Protein AF-A0A9D2FFK0-F1 (afdb_monomer_lite)

Foldseek 3Di:
DDDDDPPPDPPVPCPPPPPPDDDDDDDDDDDDDDPDPPWDDKDWPQVVLVVLLCVVAPDVVQDPLEAGDADPQLSVQLVVLVVLCQPQPQCPVPVVPDQQAKDWDDVVSVRCVSSVVSSCVSQVADPPQALLPVQPLVNLVVQQVPDPDGDKHKHKTKIKHFPVQDPVSVSNNSSVVSSVSVNSVGDQFHDDPPDPDTGQKGKGKYKIKIKIKDFHQPPPDDDPDDDDDPHTTIMIMMMIMIIIDIDGD

pLDDT: mean 72.55, std 22.55, range [26.33, 98.44]

Secondary structure (DSSP, 8-state):
-----------------------------S------S-PPPPEE-HHHHHHHHHHH-S-SSPPTTEEE---HHHHHHHHHHHHGGGSTTTTTTTTTS-TTS-EE--TTSTTTHHHHHHHHHHTTPPTT--TTTTTSHHHHHHHHTT-SS---EEEEEEEEEETTS-HHHHHHHHHHHHHHTTGGG--SSPBPSSS--B-SEEEEEEEEEEEEEEE----SS--SSSS-PPSS-EEEEEEEEEEEEEEE-

Radius of gyration: 21.83 Å; chains: 1; bounding box: 60×56×70 Å

Sequence (249 aa):
MKLKKIASLMLAGVMAVSMLAGCSNTSGNGGQLPPDDDDGEVTGISADVGALVKEKSDKDPFPSYITFEDSAELDADLAYAAGFADVWDSLLGYVNAEPNKLVVVDGNNIVAADIREELMDAVGAEDGVWIDNIGSDEVLKQAENTSNTMDDAVAVRLYMASSVIGEANLKELIARDLDSEGIDEYLYSTQDGSTQNGSNYNHEYTVSVSTYTKTVNSVGGGIIGTGAVAEDPSVVFVAVQVVRTSTHQ

Organism: NCBI:txid2838579

Structure (mmCIF, N/CA/C/O backbone):
data_AF-A0A9D2FFK0-F1
#
_entry.id   AF-A0A9D2FFK0-F1
#
loop_
_atom_site.group_PDB
_atom_site.id
_atom_site.type_symbol
_atom_site.label_atom_id
_atom_site.label_alt_id
_atom_site.label_comp_id
_atom_site.label_asym_id
_atom_site.label_entity_id
_atom_site.label_seq_id
_atom_site.pdbx_PDB_ins_code
_atom_site.Cartn_x
_atom_site.Cartn_y
_atom_site.Cartn_z
_atom_site.occupancy
_atom_site.B_iso_or_equiv
_atom_site.auth_seq_id
_atom_site.auth_comp_id
_atom_site.auth_asym_id
_atom_site.auth_atom_id
_atom_site.pdbx_PDB_model_num
ATOM 1 N N . MET A 1 1 ? 29.444 23.632 34.294 1.00 46.41 1 MET A N 1
ATOM 2 C CA . MET A 1 1 ? 30.203 23.040 33.163 1.00 46.41 1 MET A CA 1
ATOM 3 C C . MET A 1 1 ? 30.575 21.606 33.494 1.00 46.41 1 MET A C 1
ATOM 5 O O . MET A 1 1 ? 30.893 21.363 34.652 1.00 46.41 1 MET A O 1
ATOM 9 N N . LYS A 1 2 ? 30.640 20.756 32.452 1.00 40.00 2 LYS A N 1
ATOM 10 C CA . LYS A 1 2 ? 30.982 19.312 32.405 1.00 40.00 2 LYS A CA 1
ATOM 11 C C . LYS A 1 2 ? 29.724 18.421 32.359 1.00 40.00 2 LYS A C 1
ATOM 13 O O . LYS A 1 2 ? 29.116 18.183 33.388 1.00 40.00 2 LYS A O 1
ATOM 18 N N . LEU A 1 3 ? 29.163 18.203 31.157 1.00 41.66 3 LEU A N 1
ATOM 19 C CA . LEU A 1 3 ? 29.432 17.076 30.225 1.00 41.66 3 LEU A CA 1
ATOM 20 C C . LEU A 1 3 ? 28.919 15.752 30.830 1.00 41.66 3 LEU A C 1
ATOM 22 O O . LEU A 1 3 ? 29.354 15.380 31.911 1.00 41.66 3 LEU A O 1
ATOM 26 N N . LYS A 1 4 ? 28.039 14.994 30.167 1.00 40.34 4 LYS A N 1
ATOM 27 C CA . LYS A 1 4 ? 28.347 14.243 28.939 1.00 40.34 4 LYS A CA 1
ATOM 28 C C . LYS A 1 4 ? 27.085 13.930 28.116 1.00 40.34 4 LYS A C 1
ATOM 30 O O . LYS A 1 4 ? 26.008 13.713 28.651 1.00 40.34 4 LYS A O 1
ATOM 35 N N . LYS A 1 5 ? 27.307 13.922 26.804 1.00 37.50 5 LYS A N 1
ATOM 36 C CA . LYS A 1 5 ? 26.404 13.633 25.691 1.00 37.50 5 LYS A CA 1
ATOM 37 C C . LYS A 1 5 ? 25.845 12.208 25.796 1.00 37.50 5 LYS A C 1
ATOM 39 O O . LYS A 1 5 ? 26.637 11.282 25.952 1.00 37.50 5 LYS A O 1
ATOM 44 N N . ILE A 1 6 ? 24.534 12.037 25.642 1.00 49.59 6 ILE A N 1
ATOM 45 C CA . ILE A 1 6 ? 23.962 10.751 25.230 1.00 49.59 6 ILE A CA 1
ATOM 46 C C . ILE A 1 6 ? 24.027 10.745 23.707 1.00 49.59 6 ILE A C 1
ATOM 48 O O . ILE A 1 6 ? 23.244 11.393 23.022 1.00 49.59 6 ILE A O 1
ATOM 52 N N . ALA A 1 7 ? 25.061 10.079 23.205 1.00 44.97 7 ALA A N 1
ATOM 53 C CA . ALA A 1 7 ? 25.052 9.520 21.872 1.00 44.97 7 ALA A CA 1
ATOM 54 C C . ALA A 1 7 ? 24.130 8.300 21.926 1.00 44.97 7 ALA A C 1
ATOM 56 O O . ALA A 1 7 ? 24.476 7.297 22.541 1.00 44.97 7 ALA A O 1
ATOM 57 N N . SER A 1 8 ? 22.949 8.414 21.333 1.00 43.41 8 SER A N 1
ATOM 58 C CA . SER A 1 8 ? 22.161 7.258 20.927 1.00 43.41 8 SER A CA 1
ATOM 59 C C . SER A 1 8 ? 21.361 7.653 19.699 1.00 43.41 8 SER A C 1
ATOM 61 O O . SER A 1 8 ? 20.201 8.035 19.777 1.00 43.41 8 SER A O 1
ATOM 63 N N . LEU A 1 9 ? 22.051 7.627 18.567 1.00 39.19 9 LEU A N 1
ATOM 64 C CA . LEU A 1 9 ? 21.432 7.438 17.268 1.00 39.19 9 LEU A CA 1
ATOM 65 C C . LEU A 1 9 ? 22.370 6.511 16.495 1.00 39.19 9 LEU A C 1
ATOM 67 O O . LEU A 1 9 ? 23.105 6.924 15.604 1.00 39.19 9 LEU A O 1
ATOM 71 N N . MET A 1 10 ? 22.409 5.246 16.919 1.00 49.62 10 MET A N 1
ATOM 72 C CA . MET A 1 10 ? 22.782 4.161 16.017 1.00 49.62 10 MET A CA 1
ATOM 73 C C . MET A 1 10 ? 21.586 3.929 15.094 1.00 49.62 10 MET A C 1
ATOM 75 O O . MET A 1 10 ? 20.855 2.958 15.229 1.00 49.62 10 MET A O 1
ATOM 79 N N . LEU A 1 11 ? 21.399 4.867 14.165 1.00 42.47 11 LEU A N 1
ATOM 80 C CA . LEU A 1 11 ? 20.781 4.609 12.874 1.00 42.47 11 LEU A CA 1
ATOM 81 C C . LEU A 1 11 ? 21.834 3.861 12.043 1.00 42.47 11 LEU A C 1
ATOM 83 O O . LEU A 1 11 ? 22.463 4.413 11.144 1.00 42.47 11 LEU A O 1
ATOM 87 N N . ALA A 1 12 ? 22.132 2.630 12.459 1.00 39.69 12 ALA A N 1
ATOM 88 C CA . ALA A 1 12 ? 22.861 1.688 11.636 1.00 39.69 12 ALA A CA 1
ATOM 89 C C . ALA A 1 12 ? 21.807 1.051 10.740 1.00 39.69 12 ALA A C 1
ATOM 91 O O . ALA A 1 12 ? 21.097 0.145 11.167 1.00 39.69 12 ALA A O 1
ATOM 92 N N . GLY A 1 13 ? 21.675 1.608 9.535 1.00 40.84 13 GLY A N 1
ATOM 93 C CA . GLY A 1 13 ? 20.952 0.975 8.450 1.00 40.84 13 GLY A CA 1
ATOM 94 C C . GLY A 1 13 ? 21.444 -0.457 8.320 1.00 40.84 13 GLY A C 1
ATOM 95 O O . GLY A 1 13 ? 22.608 -0.708 7.997 1.00 40.84 13 GLY A O 1
ATOM 96 N N . VAL A 1 14 ? 20.552 -1.389 8.625 1.00 39.16 14 VAL A N 1
ATOM 97 C CA . VAL A 1 14 ? 20.637 -2.747 8.121 1.00 39.16 14 VAL A CA 1
ATOM 98 C C . VAL A 1 14 ? 20.334 -2.617 6.631 1.00 39.16 14 VAL A C 1
ATOM 100 O O . VAL A 1 14 ? 19.202 -2.768 6.203 1.00 39.16 14 VAL A O 1
ATOM 103 N N . MET A 1 15 ? 21.349 -2.259 5.843 1.00 38.53 15 MET A N 1
ATOM 104 C CA . MET A 1 15 ? 21.374 -2.625 4.430 1.00 38.53 15 MET A CA 1
ATOM 105 C C . MET A 1 15 ? 21.557 -4.140 4.445 1.00 38.53 15 MET A C 1
ATOM 107 O O . MET A 1 15 ? 22.679 -4.640 4.584 1.00 38.53 15 MET A O 1
ATOM 111 N N . ALA A 1 16 ? 20.438 -4.862 4.491 1.00 34.00 16 ALA A N 1
ATOM 112 C CA . ALA A 1 16 ? 20.431 -6.307 4.428 1.00 34.00 16 ALA A CA 1
ATOM 113 C C . ALA A 1 16 ? 21.089 -6.714 3.110 1.00 34.00 16 ALA A C 1
ATOM 115 O O . ALA A 1 16 ? 20.635 -6.396 2.018 1.00 34.00 16 ALA A O 1
ATOM 116 N N . VAL A 1 17 ? 22.224 -7.388 3.254 1.00 42.25 17 VAL A N 1
ATOM 117 C CA . VAL A 1 17 ? 22.928 -8.077 2.186 1.00 42.25 17 VAL A CA 1
ATOM 118 C C . VAL A 1 17 ? 22.023 -9.203 1.698 1.00 42.25 17 VAL A C 1
ATOM 120 O O . VAL A 1 17 ? 22.010 -10.282 2.286 1.00 42.25 17 VAL A O 1
ATOM 123 N N . SER A 1 18 ? 21.316 -8.973 0.599 1.00 38.94 18 SER A N 1
ATOM 124 C CA . SER A 1 18 ? 20.702 -10.036 -0.199 1.00 38.94 18 SER A CA 1
ATOM 125 C C . SER A 1 18 ? 21.667 -10.468 -1.302 1.00 38.94 18 SER A C 1
ATOM 127 O O . SER A 1 18 ? 21.379 -10.392 -2.486 1.00 38.94 18 SER A O 1
ATOM 129 N N . MET A 1 19 ? 22.848 -10.948 -0.903 1.00 48.12 19 MET A N 1
ATOM 130 C CA . MET A 1 19 ? 23.571 -11.944 -1.694 1.00 48.12 19 MET A CA 1
ATOM 131 C C . MET A 1 19 ? 23.262 -13.311 -1.091 1.00 48.12 19 MET A C 1
ATOM 133 O O . MET A 1 19 ? 24.075 -13.878 -0.356 1.00 48.12 19 MET A O 1
ATOM 137 N N . LEU A 1 20 ? 22.078 -13.850 -1.389 1.00 43.66 20 LEU A N 1
ATOM 138 C CA . LEU A 1 20 ? 21.828 -15.268 -1.167 1.00 43.66 20 LEU A CA 1
ATOM 139 C C . LEU A 1 20 ? 22.431 -16.055 -2.334 1.00 43.66 20 LEU A C 1
ATOM 141 O O . LEU A 1 20 ? 21.789 -16.366 -3.331 1.00 43.66 20 LEU A O 1
ATOM 145 N N . ALA A 1 21 ? 23.718 -16.357 -2.194 1.00 43.16 21 ALA A N 1
ATOM 146 C CA . ALA A 1 21 ? 24.408 -17.332 -3.015 1.00 43.16 21 ALA A CA 1
ATOM 147 C C . ALA A 1 21 ? 23.872 -18.747 -2.737 1.00 43.16 21 ALA A C 1
ATOM 149 O O . ALA A 1 21 ? 23.844 -19.179 -1.584 1.00 43.16 21 ALA A O 1
ATOM 150 N N . GLY A 1 22 ? 23.592 -19.515 -3.794 1.00 28.55 22 GLY A N 1
ATOM 151 C CA . GLY A 1 22 ? 23.768 -20.966 -3.746 1.00 28.55 22 GLY A CA 1
ATOM 152 C C . GLY A 1 22 ? 22.750 -21.816 -4.498 1.00 28.55 22 GLY A C 1
ATOM 153 O O . GLY A 1 22 ? 21.834 -22.360 -3.896 1.00 28.55 22 GLY A O 1
ATOM 154 N N . CYS A 1 23 ? 23.067 -22.152 -5.747 1.00 29.89 23 CYS A N 1
ATOM 155 C CA . CYS A 1 23 ? 23.152 -23.570 -6.097 1.00 29.89 23 CYS A CA 1
ATOM 156 C C . CYS A 1 23 ? 24.255 -23.796 -7.133 1.00 29.89 23 CYS A C 1
ATOM 158 O O . CYS A 1 23 ? 24.118 -23.485 -8.312 1.00 29.89 23 CYS A O 1
ATOM 160 N N . SER A 1 24 ? 25.380 -24.335 -6.660 1.00 32.53 24 SER A N 1
ATOM 161 C CA . SER A 1 24 ? 26.470 -24.828 -7.495 1.00 32.53 24 SER A CA 1
ATOM 162 C C . SER A 1 24 ? 26.375 -26.354 -7.610 1.00 32.53 24 SER A C 1
ATOM 164 O O . SER A 1 24 ? 26.269 -27.047 -6.600 1.00 32.53 24 SER A O 1
ATOM 166 N N . ASN A 1 25 ? 26.498 -26.827 -8.856 1.00 32.12 25 ASN A N 1
ATOM 167 C CA . ASN A 1 25 ? 26.828 -28.178 -9.335 1.00 32.12 25 ASN A CA 1
ATOM 168 C C . ASN A 1 25 ? 25.769 -29.305 -9.301 1.00 32.12 25 ASN A C 1
ATOM 170 O O . ASN A 1 25 ? 25.602 -29.993 -8.298 1.00 32.12 25 ASN A O 1
ATOM 174 N N . THR A 1 26 ? 25.294 -29.731 -10.484 1.00 27.25 26 THR A N 1
ATOM 175 C CA . THR A 1 26 ? 25.946 -30.781 -11.316 1.00 27.25 26 THR A CA 1
ATOM 176 C C . THR A 1 26 ? 25.205 -30.965 -12.657 1.00 27.25 26 THR A C 1
ATOM 178 O O . THR A 1 26 ? 23.983 -30.958 -12.709 1.00 27.25 26 THR A O 1
ATOM 181 N N . SER A 1 27 ? 25.975 -31.112 -13.742 1.00 37.62 27 SER A N 1
ATOM 182 C CA . SER A 1 27 ? 25.579 -31.192 -15.156 1.00 37.62 27 SER A CA 1
ATOM 183 C C . SER A 1 27 ? 24.473 -32.197 -15.523 1.00 37.62 27 SER A C 1
ATOM 185 O O . SER A 1 27 ? 24.512 -33.351 -15.103 1.00 37.62 27 SER A O 1
ATOM 187 N N . GLY A 1 28 ? 23.613 -31.802 -16.472 1.00 27.56 28 GLY A N 1
ATOM 188 C CA . GLY A 1 28 ? 22.775 -32.719 -17.253 1.00 27.56 28 GLY A CA 1
ATOM 189 C C . GLY A 1 28 ? 21.839 -32.013 -18.244 1.00 27.56 28 GLY A C 1
ATOM 190 O O . GLY A 1 28 ? 20.734 -31.660 -17.880 1.00 27.56 28 GLY A O 1
ATOM 191 N N . ASN A 1 29 ? 22.300 -31.836 -19.487 1.00 29.06 29 ASN A N 1
ATOM 192 C CA . ASN A 1 29 ? 21.552 -31.559 -20.726 1.00 29.06 29 ASN A CA 1
ATOM 193 C C . ASN A 1 29 ? 20.341 -30.594 -20.727 1.00 29.06 29 ASN A C 1
ATOM 195 O O . ASN A 1 29 ? 19.210 -31.007 -20.503 1.00 29.06 29 ASN A O 1
ATOM 199 N N . GLY A 1 30 ? 20.577 -29.408 -21.305 1.00 29.94 30 GLY A N 1
ATOM 200 C CA . GLY A 1 30 ? 19.749 -28.891 -22.405 1.00 29.94 30 GLY A CA 1
ATOM 201 C C . GLY A 1 30 ? 18.623 -27.926 -22.037 1.00 29.94 30 GLY A C 1
ATOM 202 O O . GLY A 1 30 ? 17.476 -28.339 -21.940 1.00 29.94 30 GLY A O 1
ATOM 203 N N . GLY A 1 31 ? 18.957 -26.634 -21.962 1.00 26.33 31 GLY A N 1
ATOM 204 C CA . GLY A 1 31 ? 17.992 -25.531 -21.886 1.00 26.33 31 GLY A CA 1
ATOM 205 C C . GLY A 1 31 ? 18.387 -24.476 -20.858 1.00 26.33 31 GLY A C 1
ATOM 206 O O . GLY A 1 31 ? 17.637 -24.220 -19.929 1.00 26.33 31 GLY A O 1
ATOM 207 N N . GLN A 1 32 ? 19.592 -23.918 -20.978 1.00 29.80 32 GLN A N 1
ATOM 208 C CA . GLN A 1 32 ? 20.029 -22.823 -20.119 1.00 29.80 32 GLN A CA 1
ATOM 209 C C . GLN A 1 32 ? 19.396 -21.526 -20.630 1.00 29.80 32 GLN A C 1
ATOM 211 O O . GLN A 1 32 ? 19.751 -21.062 -21.713 1.00 29.80 32 GLN A O 1
ATOM 216 N N . LEU A 1 33 ? 18.443 -20.980 -19.870 1.00 36.28 33 LEU A N 1
ATOM 217 C CA . LEU A 1 33 ? 18.121 -19.556 -19.941 1.00 36.28 33 LEU A CA 1
ATOM 218 C C . LEU A 1 33 ? 19.415 -18.778 -19.626 1.00 36.28 33 LEU A C 1
ATOM 220 O O . LEU A 1 33 ? 20.151 -19.201 -18.722 1.00 36.28 33 LEU A O 1
ATOM 224 N N . PRO A 1 34 ? 19.756 -17.715 -20.374 1.00 35.28 34 PRO A N 1
ATOM 225 C CA . PRO A 1 34 ? 20.846 -16.838 -19.969 1.00 35.28 34 PRO A CA 1
ATOM 226 C C . PRO A 1 34 ? 20.503 -16.239 -18.595 1.00 35.28 34 PRO A C 1
ATOM 228 O O . PRO A 1 34 ? 19.342 -15.903 -18.370 1.00 35.28 34 PRO A O 1
ATOM 231 N N . PRO A 1 35 ? 21.464 -16.121 -17.668 1.00 40.66 35 PRO A N 1
ATOM 232 C CA . PRO A 1 35 ? 21.325 -15.183 -16.568 1.00 40.66 35 PRO A CA 1
ATOM 233 C C . PRO A 1 35 ? 21.565 -13.783 -17.144 1.00 40.66 35 PRO A C 1
ATOM 235 O O . PRO A 1 35 ? 22.676 -13.514 -17.600 1.00 40.66 35 PRO A O 1
ATOM 238 N N . ASP A 1 36 ? 20.547 -12.925 -17.172 1.00 38.47 36 ASP A N 1
ATOM 239 C CA . ASP A 1 36 ? 20.754 -11.496 -17.416 1.00 38.47 36 ASP A CA 1
ATOM 240 C C . ASP A 1 36 ? 20.823 -10.780 -16.060 1.00 38.47 36 ASP A C 1
ATOM 242 O O . ASP A 1 36 ? 19.857 -10.705 -15.307 1.00 38.47 36 ASP A O 1
ATOM 246 N N . ASP A 1 37 ? 22.036 -10.334 -15.729 1.00 41.97 37 ASP A N 1
ATOM 247 C CA . ASP A 1 37 ? 22.455 -9.715 -14.465 1.00 41.97 37 ASP A CA 1
ATOM 248 C C . ASP A 1 37 ? 22.117 -8.199 -14.400 1.00 41.97 37 ASP A C 1
ATOM 250 O O . ASP A 1 37 ? 22.978 -7.397 -14.042 1.00 41.97 37 ASP A O 1
ATOM 254 N N . ASP A 1 38 ? 20.894 -7.774 -14.747 1.00 45.69 38 ASP A N 1
ATOM 255 C CA . ASP A 1 38 ? 20.480 -6.352 -14.627 1.00 45.69 38 ASP A CA 1
ATOM 256 C C . ASP A 1 38 ? 19.026 -6.167 -14.132 1.00 45.69 38 ASP A C 1
ATOM 258 O O . ASP A 1 38 ? 18.372 -5.155 -14.400 1.00 45.69 38 ASP A O 1
ATOM 262 N N . ASP A 1 39 ? 18.508 -7.160 -13.400 1.00 53.56 39 ASP A N 1
ATOM 263 C CA . ASP A 1 39 ? 17.233 -7.057 -12.683 1.00 53.56 39 ASP A CA 1
ATOM 264 C C . ASP A 1 39 ? 17.424 -6.389 -11.311 1.00 53.56 39 ASP A C 1
ATOM 266 O O . ASP A 1 39 ? 18.398 -6.625 -10.591 1.00 53.56 39 ASP A O 1
ATOM 270 N N . GLY A 1 40 ? 16.499 -5.486 -10.989 1.00 60.59 40 GLY A N 1
ATOM 271 C CA . GLY A 1 40 ? 16.672 -4.421 -10.011 1.00 60.59 40 GLY A CA 1
ATOM 272 C C . GLY A 1 40 ? 16.619 -4.833 -8.540 1.00 60.59 40 GLY A C 1
ATOM 273 O O . GLY A 1 40 ? 16.125 -5.889 -8.149 1.00 60.59 40 GLY A O 1
ATOM 274 N N . GLU A 1 41 ? 17.115 -3.914 -7.713 1.00 64.56 41 GLU A N 1
ATOM 275 C CA . GLU A 1 41 ? 17.009 -3.932 -6.256 1.00 64.56 41 GLU A CA 1
ATOM 276 C C . GLU A 1 41 ? 15.558 -3.661 -5.835 1.00 64.56 41 GLU A C 1
ATOM 278 O O . GLU A 1 41 ? 14.951 -2.678 -6.272 1.00 64.56 41 GLU A O 1
ATOM 283 N N . VAL A 1 42 ? 14.997 -4.524 -4.984 1.00 63.03 42 VAL A N 1
ATOM 284 C CA . VAL A 1 42 ? 13.707 -4.239 -4.350 1.00 63.03 42 VAL A CA 1
ATOM 285 C C . VAL A 1 42 ? 13.910 -3.117 -3.338 1.00 63.03 42 VAL A C 1
ATOM 287 O O . VAL A 1 42 ? 14.762 -3.228 -2.457 1.00 63.03 42 VAL A O 1
ATOM 290 N N . THR A 1 43 ? 13.144 -2.034 -3.470 1.00 76.31 43 THR A N 1
ATOM 291 C CA . THR A 1 43 ? 13.221 -0.893 -2.548 1.00 76.31 43 THR A CA 1
ATOM 292 C C . THR A 1 43 ? 11.855 -0.613 -1.938 1.00 76.31 43 THR A C 1
ATOM 294 O O . THR A 1 43 ? 10.922 -0.222 -2.649 1.00 76.31 43 THR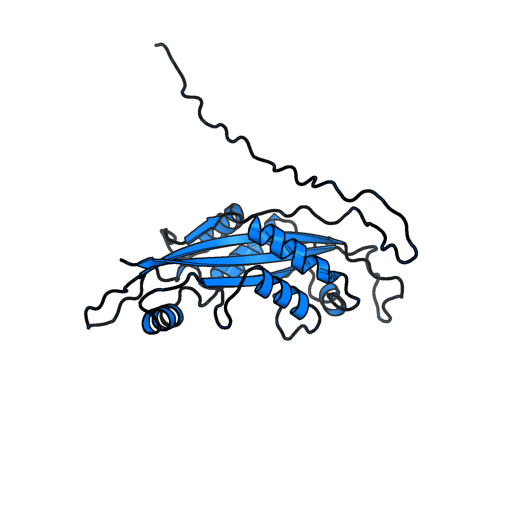 A O 1
ATOM 297 N N . GLY A 1 44 ? 11.765 -0.764 -0.616 1.00 77.69 44 GLY A N 1
ATOM 298 C CA . GLY A 1 44 ? 10.665 -0.239 0.184 1.00 77.69 44 GLY A CA 1
ATOM 299 C C . GLY A 1 44 ? 10.712 1.290 0.214 1.00 77.69 44 GLY A C 1
ATOM 300 O O . GLY A 1 44 ? 11.744 1.891 0.520 1.00 77.69 44 GLY A O 1
ATOM 301 N N . ILE A 1 45 ? 9.609 1.931 -0.173 1.00 92.00 45 ILE A N 1
ATOM 302 C CA . ILE A 1 45 ? 9.485 3.400 -0.252 1.00 92.00 45 ILE A CA 1
ATOM 303 C C . ILE A 1 45 ? 8.321 3.933 0.593 1.00 92.00 45 ILE A C 1
ATOM 305 O O . ILE A 1 45 ? 7.864 5.065 0.402 1.00 92.00 45 ILE A O 1
ATOM 309 N N . SER A 1 46 ? 7.828 3.125 1.531 1.00 96.44 46 SER A N 1
ATOM 310 C CA . SER A 1 46 ? 6.554 3.336 2.225 1.00 96.44 46 SER A CA 1
ATOM 311 C C . SER A 1 46 ? 6.565 4.619 3.048 1.00 96.44 46 SER A C 1
ATOM 313 O O . SER A 1 46 ? 5.614 5.395 2.993 1.00 96.44 46 SER A O 1
ATOM 315 N N . ALA A 1 47 ? 7.660 4.895 3.763 1.00 96.06 47 ALA A N 1
ATOM 316 C CA . ALA A 1 47 ? 7.779 6.088 4.601 1.00 96.06 47 ALA A CA 1
ATOM 317 C C . ALA A 1 47 ? 7.728 7.396 3.788 1.00 96.06 47 ALA A C 1
ATOM 319 O O . ALA A 1 47 ? 7.056 8.348 4.193 1.00 96.06 47 ALA A O 1
ATOM 320 N N . ASP A 1 48 ? 8.398 7.434 2.632 1.00 96.06 48 ASP A N 1
ATOM 321 C CA . ASP A 1 48 ? 8.421 8.611 1.759 1.00 96.06 48 ASP A CA 1
ATOM 322 C C . ASP A 1 48 ? 7.062 8.832 1.086 1.00 96.06 48 ASP A C 1
ATOM 324 O O . ASP A 1 48 ? 6.564 9.959 1.044 1.00 96.06 48 ASP A O 1
ATOM 328 N N . VAL A 1 49 ? 6.429 7.756 0.604 1.00 96.94 49 VAL A N 1
ATOM 329 C CA . VAL A 1 49 ? 5.061 7.811 0.071 1.00 96.94 49 VAL A CA 1
ATOM 330 C C . VAL A 1 49 ? 4.089 8.271 1.157 1.00 96.94 49 VAL A C 1
ATOM 332 O O . VAL A 1 49 ? 3.285 9.167 0.918 1.00 96.94 49 VAL A O 1
ATOM 335 N N . GLY A 1 50 ? 4.203 7.738 2.373 1.00 96.94 50 GLY A N 1
ATOM 336 C CA . GLY A 1 50 ? 3.359 8.114 3.503 1.00 96.94 50 GLY A CA 1
ATOM 337 C C . GLY A 1 50 ? 3.492 9.577 3.910 1.00 96.94 50 GLY A C 1
ATOM 338 O O . GLY A 1 50 ? 2.504 10.200 4.295 1.00 96.94 50 GLY A O 1
ATOM 339 N N . ALA A 1 51 ? 4.688 10.160 3.803 1.00 97.31 51 ALA A N 1
ATOM 340 C CA . ALA A 1 51 ? 4.878 11.593 4.011 1.00 97.31 51 ALA A CA 1
ATOM 341 C C . ALA A 1 51 ? 4.128 12.424 2.955 1.00 97.31 51 ALA A C 1
ATOM 343 O O . ALA A 1 51 ? 3.468 13.399 3.310 1.00 97.31 51 ALA A O 1
ATOM 344 N N . LEU A 1 52 ? 4.177 12.007 1.685 1.00 97.50 52 LEU A N 1
ATOM 345 C CA . LEU A 1 52 ? 3.467 12.670 0.588 1.00 97.50 52 LEU A CA 1
ATOM 346 C C . LEU A 1 52 ? 1.946 12.512 0.692 1.00 97.50 52 LEU A C 1
ATOM 348 O O . LEU A 1 52 ? 1.231 13.469 0.417 1.00 97.50 52 LEU A O 1
ATOM 352 N N . VAL A 1 53 ? 1.440 11.346 1.106 1.00 97.19 53 VAL A N 1
ATOM 353 C CA . VAL A 1 53 ? -0.001 11.146 1.348 1.00 97.19 53 VAL A CA 1
ATOM 354 C C . VAL A 1 53 ? -0.488 12.100 2.437 1.00 97.19 53 VAL A C 1
ATOM 356 O O . VAL A 1 53 ? -1.478 12.797 2.250 1.00 97.19 53 VAL A O 1
ATOM 359 N N . LYS A 1 54 ? 0.238 12.194 3.556 1.00 96.38 54 LYS A N 1
ATOM 360 C CA . LYS A 1 54 ? -0.110 13.096 4.667 1.00 96.38 54 LYS A CA 1
ATOM 361 C C . LYS A 1 54 ? -0.106 14.573 4.269 1.00 96.38 54 LYS A C 1
ATOM 363 O O . LYS A 1 54 ? -0.820 15.355 4.879 1.00 96.38 54 LYS A O 1
ATOM 368 N N . GLU A 1 55 ? 0.709 14.961 3.289 1.00 95.75 55 GLU A N 1
ATOM 369 C CA . GLU A 1 55 ? 0.707 16.320 2.733 1.00 95.75 55 GLU A CA 1
ATOM 370 C C . GLU A 1 55 ? -0.528 16.594 1.858 1.00 95.75 55 GLU A C 1
ATOM 372 O O . GLU A 1 55 ? -0.961 17.742 1.767 1.00 95.75 55 GLU A O 1
ATOM 377 N N . LYS A 1 56 ? -1.075 15.561 1.204 1.00 94.06 56 LYS A N 1
ATOM 378 C CA . LYS A 1 56 ? -2.216 15.673 0.280 1.00 94.06 56 LYS A CA 1
ATOM 379 C C . LYS A 1 56 ? -3.571 15.542 0.969 1.00 94.06 56 LYS A C 1
ATOM 381 O O . LYS A 1 56 ? -4.497 16.229 0.552 1.00 94.06 56 LYS A O 1
ATOM 386 N N . SER A 1 57 ? -3.648 14.724 2.016 1.00 93.50 57 SER A N 1
ATOM 387 C CA . SER A 1 57 ? -4.880 14.478 2.760 1.00 93.50 57 SER A CA 1
ATOM 388 C C . SER A 1 57 ? -5.431 15.759 3.387 1.00 93.50 57 SER A C 1
ATOM 390 O O . SER A 1 57 ? -4.709 16.552 3.997 1.00 93.50 57 SER A O 1
ATOM 392 N N . ASP A 1 58 ? -6.751 15.919 3.306 1.00 91.56 58 ASP A N 1
ATOM 393 C CA . ASP A 1 58 ? -7.479 17.011 3.955 1.00 91.56 58 ASP A CA 1
ATOM 394 C C . ASP A 1 58 ? -7.653 16.789 5.481 1.00 91.56 58 ASP A C 1
ATOM 396 O O . ASP A 1 58 ? -8.212 17.643 6.183 1.00 91.56 58 ASP A O 1
ATOM 400 N N . LYS A 1 59 ? -7.196 15.651 6.033 1.00 88.94 59 LYS A N 1
ATOM 401 C CA . LYS A 1 59 ? -7.307 15.304 7.462 1.00 88.94 59 LYS A CA 1
ATOM 402 C C . LYS A 1 59 ? -6.121 15.838 8.262 1.00 88.94 59 LYS A C 1
ATOM 404 O O . LYS A 1 59 ? -4.989 15.385 8.116 1.00 88.94 59 LYS A O 1
ATOM 409 N N . ASP A 1 60 ? -6.410 16.720 9.218 1.00 88.19 60 ASP A N 1
ATOM 410 C CA . ASP A 1 60 ? -5.432 17.223 10.188 1.00 88.19 60 ASP A CA 1
ATOM 411 C C . ASP A 1 60 ? -5.952 17.069 11.639 1.00 88.19 60 ASP A C 1
ATOM 413 O O . ASP A 1 60 ? -6.918 17.744 12.017 1.00 88.19 60 ASP A O 1
ATOM 417 N N . PRO A 1 61 ? -5.355 16.188 12.473 1.00 89.31 61 PRO A N 1
ATOM 418 C CA . PRO A 1 61 ? -4.218 15.318 12.162 1.00 89.31 61 PRO A CA 1
ATOM 419 C C . PRO A 1 61 ? -4.613 14.114 11.293 1.00 89.31 61 PRO A C 1
ATOM 421 O O . PRO A 1 61 ? -5.728 13.599 11.406 1.00 89.31 61 PRO A O 1
ATOM 424 N N . PHE A 1 62 ? -3.661 13.619 10.496 1.00 95.00 62 PHE A N 1
ATOM 425 C CA . PHE A 1 62 ? -3.806 12.352 9.776 1.00 95.00 62 PHE A CA 1
ATOM 426 C C . PHE A 1 62 ? -4.089 11.197 10.761 1.00 95.00 62 PHE A C 1
ATOM 428 O O . PHE A 1 62 ? -3.513 11.194 11.860 1.00 95.00 62 PHE A O 1
ATOM 435 N N . PRO A 1 63 ? -4.940 10.215 10.404 1.00 95.19 63 PRO A N 1
ATOM 436 C CA . PRO A 1 63 ? -5.287 9.104 11.285 1.00 95.19 63 PRO A CA 1
ATOM 437 C C . PRO A 1 63 ? -4.080 8.376 11.891 1.00 95.19 63 PRO A C 1
ATOM 439 O O . PRO A 1 63 ? -3.201 7.890 11.184 1.00 95.19 63 PRO A O 1
ATOM 442 N N . SER A 1 64 ? -4.044 8.261 13.223 1.00 95.94 64 SER A N 1
ATOM 443 C CA . SER A 1 64 ? -2.925 7.624 13.937 1.00 95.94 64 SER A CA 1
ATOM 444 C C . SER A 1 64 ? -2.913 6.099 13.844 1.00 95.94 64 SER A C 1
ATOM 446 O O . SER A 1 64 ? -1.901 5.489 14.160 1.00 95.94 64 SER A O 1
ATOM 448 N N . TYR A 1 65 ? -4.038 5.498 13.458 1.00 95.12 65 TYR A N 1
ATOM 449 C CA . TYR A 1 65 ? -4.200 4.059 13.246 1.00 95.12 65 TYR A CA 1
ATOM 450 C C . TYR A 1 65 ? -3.818 3.630 11.820 1.00 95.12 65 TYR A C 1
ATOM 452 O O . TYR A 1 65 ? -4.064 2.490 11.445 1.00 95.12 65 TYR A O 1
ATOM 460 N N . ILE A 1 66 ? -3.230 4.529 11.022 1.00 97.75 66 ILE A N 1
ATOM 461 C CA . ILE A 1 66 ? -2.679 4.231 9.699 1.00 97.75 66 ILE A CA 1
ATOM 462 C C . ILE A 1 66 ? -1.173 4.490 9.737 1.00 97.75 66 ILE A C 1
ATOM 464 O O . ILE A 1 66 ? -0.716 5.622 9.934 1.00 97.75 66 ILE A O 1
ATOM 468 N N . THR A 1 67 ? -0.400 3.432 9.526 1.00 98.06 67 THR A N 1
ATOM 469 C CA . THR A 1 67 ? 1.063 3.447 9.549 1.00 98.06 67 THR A CA 1
ATOM 470 C C . THR A 1 67 ? 1.606 3.137 8.163 1.00 98.06 67 THR A C 1
ATOM 472 O O . THR A 1 67 ? 1.048 2.319 7.444 1.00 98.06 67 THR A O 1
ATOM 475 N N . PHE A 1 68 ? 2.702 3.796 7.790 1.00 98.06 68 PHE A N 1
ATOM 476 C CA . PHE A 1 68 ? 3.433 3.499 6.562 1.00 98.06 68 PHE A CA 1
ATOM 477 C C . PHE A 1 68 ? 4.764 2.862 6.935 1.00 98.06 68 PHE A C 1
ATOM 479 O O . PHE A 1 68 ? 5.580 3.508 7.598 1.00 98.06 68 PHE A O 1
ATOM 486 N N . GLU A 1 69 ? 4.969 1.615 6.531 1.00 97.25 69 GLU A N 1
ATOM 487 C CA . GLU A 1 69 ? 6.140 0.818 6.897 1.00 97.25 69 GLU A CA 1
ATOM 488 C C . GLU A 1 69 ? 6.497 -0.144 5.764 1.00 97.25 69 GLU A C 1
ATOM 490 O O . GLU A 1 69 ? 5.613 -0.688 5.102 1.00 97.25 69 GLU A O 1
ATOM 495 N N . ASP A 1 70 ? 7.793 -0.327 5.518 1.00 96.25 70 ASP A N 1
ATOM 496 C CA . ASP A 1 70 ? 8.271 -1.263 4.502 1.00 96.25 70 ASP A CA 1
ATOM 497 C C . ASP A 1 70 ? 8.047 -2.711 4.949 1.00 96.25 70 ASP A C 1
ATOM 499 O O . ASP A 1 70 ? 8.186 -3.040 6.127 1.00 96.25 70 ASP A O 1
ATOM 503 N N . SER A 1 71 ? 7.726 -3.586 3.996 1.00 95.19 71 SER A N 1
ATOM 504 C CA . SER A 1 71 ? 7.449 -4.999 4.251 1.00 95.19 71 SER A CA 1
ATOM 505 C C . SER A 1 71 ? 8.384 -5.873 3.425 1.00 95.19 71 SER A C 1
ATOM 507 O O . SER A 1 71 ? 8.264 -5.949 2.206 1.00 95.19 71 SER A O 1
ATOM 509 N N . ALA A 1 72 ? 9.291 -6.574 4.108 1.00 92.94 72 ALA A N 1
ATOM 510 C CA . ALA A 1 72 ? 10.200 -7.523 3.465 1.00 92.94 72 ALA A CA 1
ATOM 511 C C . ALA A 1 72 ? 9.463 -8.728 2.846 1.00 92.94 72 ALA A C 1
ATOM 513 O O . ALA A 1 72 ? 10.000 -9.387 1.958 1.00 92.94 72 ALA A O 1
ATOM 514 N N . GLU A 1 73 ? 8.252 -9.030 3.326 1.00 94.00 73 GLU A N 1
ATOM 515 C CA . GLU A 1 73 ? 7.385 -10.062 2.749 1.00 94.00 73 GLU A CA 1
ATOM 516 C C . GLU A 1 73 ? 6.804 -9.570 1.420 1.00 94.00 73 GLU A C 1
ATOM 518 O O . GLU A 1 73 ? 7.001 -10.224 0.401 1.00 94.00 73 GLU A O 1
ATOM 523 N N . LEU A 1 74 ? 6.250 -8.350 1.390 1.00 94.62 74 LEU A N 1
ATOM 524 C CA . LEU A 1 74 ? 5.765 -7.728 0.152 1.00 94.62 74 LEU A CA 1
ATOM 525 C C . LEU A 1 74 ? 6.876 -7.593 -0.899 1.00 94.62 74 LEU A C 1
ATOM 527 O O . LEU A 1 74 ? 6.638 -7.794 -2.088 1.00 94.62 74 LEU A O 1
ATOM 531 N N . ASP A 1 75 ? 8.088 -7.261 -0.457 1.00 92.69 75 ASP A N 1
ATOM 532 C CA . ASP A 1 75 ? 9.274 -7.186 -1.308 1.00 92.69 75 ASP A CA 1
ATOM 533 C C . ASP A 1 75 ? 9.578 -8.526 -1.996 1.00 92.69 75 ASP A C 1
ATOM 535 O O . ASP A 1 75 ? 9.877 -8.570 -3.194 1.00 92.69 75 ASP A O 1
ATOM 539 N N . ALA A 1 76 ? 9.481 -9.628 -1.250 1.00 90.38 76 ALA A N 1
ATOM 540 C CA . ALA A 1 76 ? 9.686 -10.971 -1.778 1.00 90.38 76 ALA A CA 1
ATOM 541 C C . ALA A 1 76 ? 8.540 -11.404 -2.708 1.00 90.38 76 ALA A C 1
ATOM 543 O O . ALA A 1 76 ? 8.806 -11.959 -3.778 1.00 90.38 76 ALA A O 1
ATOM 544 N N . ASP A 1 77 ? 7.294 -11.110 -2.336 1.00 93.06 77 ASP A N 1
ATOM 545 C CA . ASP A 1 77 ? 6.098 -11.463 -3.106 1.00 93.06 77 ASP A CA 1
ATOM 546 C C . ASP A 1 77 ? 6.050 -10.718 -4.445 1.00 93.06 77 ASP A C 1
ATOM 548 O O . ASP A 1 77 ? 5.764 -11.311 -5.489 1.00 93.06 77 ASP A O 1
ATOM 552 N N . LEU A 1 78 ? 6.420 -9.431 -4.455 1.00 91.31 78 LEU A N 1
ATOM 553 C CA . LEU A 1 78 ? 6.530 -8.642 -5.680 1.00 91.31 78 LEU A CA 1
ATOM 554 C C . LEU A 1 78 ? 7.633 -9.172 -6.598 1.00 91.31 78 LEU A C 1
ATOM 556 O O . LEU A 1 78 ? 7.407 -9.299 -7.801 1.00 91.31 78 LEU A O 1
ATOM 560 N N . ALA A 1 79 ? 8.809 -9.496 -6.055 1.00 89.12 79 ALA A N 1
ATOM 561 C CA . ALA A 1 79 ? 9.898 -10.067 -6.846 1.00 89.12 79 ALA A CA 1
ATOM 562 C C . ALA A 1 79 ? 9.507 -11.426 -7.453 1.00 89.12 79 ALA A C 1
ATOM 564 O O . ALA A 1 79 ? 9.803 -11.692 -8.620 1.00 89.12 79 ALA A O 1
ATOM 565 N N . TYR A 1 80 ? 8.800 -12.268 -6.691 1.00 87.75 80 TYR A N 1
ATOM 566 C CA . TYR A 1 80 ? 8.255 -13.535 -7.177 1.00 87.75 80 TYR A CA 1
ATOM 567 C C . TYR A 1 80 ? 7.263 -13.315 -8.328 1.00 87.75 80 TYR A C 1
ATOM 569 O O . TYR A 1 80 ? 7.459 -13.865 -9.414 1.00 87.75 80 TYR A O 1
ATOM 577 N N . ALA A 1 81 ? 6.259 -12.455 -8.134 1.00 85.69 81 ALA A N 1
ATOM 578 C CA . ALA A 1 81 ? 5.248 -12.155 -9.147 1.00 85.69 81 ALA A CA 1
ATOM 579 C C . ALA A 1 81 ? 5.865 -11.536 -10.416 1.00 85.69 81 ALA A C 1
ATOM 581 O O . ALA A 1 81 ? 5.581 -11.966 -11.535 1.00 85.69 81 ALA A O 1
ATOM 582 N N . ALA A 1 82 ? 6.779 -10.574 -10.270 1.00 81.50 82 ALA A N 1
ATOM 583 C CA . ALA A 1 82 ? 7.475 -9.953 -11.397 1.00 81.50 82 ALA A CA 1
ATOM 584 C C . ALA A 1 82 ? 8.372 -10.940 -12.174 1.00 81.50 82 ALA A C 1
ATOM 586 O O . ALA A 1 82 ? 8.662 -10.728 -13.356 1.00 81.50 82 ALA A O 1
ATOM 587 N N . GLY A 1 83 ? 8.758 -12.067 -11.566 1.00 78.38 83 GLY A N 1
ATOM 588 C CA . GLY A 1 83 ? 9.391 -13.192 -12.254 1.00 78.38 83 GLY A CA 1
ATOM 589 C C . GLY A 1 83 ? 8.576 -13.701 -13.451 1.00 78.38 83 GLY A C 1
ATOM 590 O O . GLY A 1 83 ? 9.153 -14.045 -14.483 1.00 78.38 83 GLY A O 1
ATOM 591 N N . PHE A 1 84 ? 7.243 -13.645 -13.379 1.00 75.31 84 PHE A N 1
ATOM 592 C CA . PHE A 1 84 ? 6.340 -14.085 -14.449 1.00 75.31 84 PHE A CA 1
ATOM 593 C C . PHE A 1 84 ? 6.228 -13.096 -15.617 1.00 75.31 84 PHE A C 1
ATOM 595 O O . PHE A 1 84 ? 5.688 -13.440 -16.669 1.00 75.31 84 PHE A O 1
ATOM 602 N N . ALA A 1 85 ? 6.797 -11.893 -15.495 1.00 67.44 85 ALA A N 1
ATOM 603 C CA . ALA A 1 85 ? 6.786 -10.907 -16.571 1.00 67.44 85 ALA A CA 1
ATOM 604 C C . ALA A 1 85 ? 7.533 -11.359 -17.844 1.00 67.44 85 ALA A C 1
ATOM 606 O O . ALA A 1 85 ? 7.257 -10.817 -18.909 1.00 67.44 85 ALA A O 1
ATOM 607 N N . ASP A 1 86 ? 8.404 -12.375 -17.786 1.00 56.91 86 ASP A N 1
ATOM 608 C CA . ASP A 1 86 ? 9.160 -12.871 -18.959 1.00 56.91 86 ASP A CA 1
ATOM 609 C C . ASP A 1 86 ? 8.357 -13.817 -19.868 1.00 56.91 86 ASP A C 1
ATOM 611 O O . ASP A 1 86 ? 8.857 -14.309 -20.887 1.00 56.91 86 ASP A O 1
ATOM 615 N N . VAL A 1 87 ? 7.102 -14.108 -19.525 1.00 53.34 87 VAL A N 1
ATOM 616 C CA . VAL A 1 87 ? 6.244 -14.997 -20.311 1.00 53.34 87 VAL A CA 1
ATOM 617 C C . VAL A 1 87 ? 5.686 -14.238 -21.528 1.00 53.34 87 VAL A C 1
ATOM 619 O O . VAL A 1 87 ? 4.605 -13.672 -21.451 1.00 53.34 87 VAL A O 1
ATOM 622 N N . TRP A 1 88 ? 6.470 -14.219 -22.622 1.00 43.03 88 TRP A N 1
ATOM 623 C CA . TRP A 1 88 ? 6.242 -13.933 -24.070 1.00 43.03 88 TRP A CA 1
ATOM 624 C C . TRP A 1 88 ? 5.216 -12.884 -24.576 1.00 43.03 88 TRP A C 1
ATOM 626 O O . TRP A 1 88 ? 5.308 -12.503 -25.742 1.00 43.03 88 TRP A O 1
ATOM 636 N N . ASP A 1 89 ? 4.266 -12.403 -23.783 1.00 50.66 89 ASP A N 1
ATOM 637 C CA . ASP A 1 89 ? 3.083 -11.665 -24.252 1.00 50.66 89 ASP A CA 1
ATOM 638 C C . ASP A 1 89 ? 2.644 -10.566 -23.238 1.00 50.66 89 ASP A C 1
ATOM 640 O O . ASP A 1 89 ? 1.874 -9.663 -23.571 1.00 50.66 89 ASP A O 1
ATOM 644 N N . SER A 1 90 ? 3.182 -10.583 -22.007 1.00 50.19 90 SER A N 1
ATOM 645 C CA . SER A 1 90 ? 2.756 -9.777 -20.836 1.00 50.19 90 SER A CA 1
ATOM 646 C C . SER A 1 90 ? 2.812 -8.252 -21.001 1.00 50.19 90 SER A C 1
ATOM 648 O O . SER A 1 90 ? 2.093 -7.519 -20.321 1.00 50.19 90 SER A O 1
ATOM 650 N N . LEU A 1 91 ? 3.634 -7.751 -21.930 1.00 54.56 91 LEU A N 1
ATOM 651 C CA . LEU A 1 91 ? 3.982 -6.326 -22.032 1.00 54.56 91 LEU A CA 1
ATOM 652 C C . LEU A 1 91 ? 3.639 -5.676 -23.377 1.00 54.56 91 LEU A C 1
ATOM 654 O O . LEU A 1 91 ? 3.873 -4.474 -23.547 1.00 54.56 91 LEU A O 1
ATOM 658 N N . LEU A 1 92 ? 3.043 -6.416 -24.325 1.00 50.56 92 LEU A N 1
ATOM 659 C CA . LEU A 1 92 ? 2.763 -5.920 -25.685 1.00 50.56 92 LEU A CA 1
ATOM 660 C C . LEU A 1 92 ? 1.830 -4.688 -25.717 1.00 50.56 92 LEU A C 1
ATOM 662 O O . LEU A 1 92 ? 1.854 -3.914 -26.678 1.00 50.56 92 LEU A O 1
ATOM 666 N N . GLY A 1 93 ? 1.048 -4.459 -24.657 1.00 48.25 93 GLY A N 1
ATOM 667 C CA . GLY A 1 93 ? 0.214 -3.262 -24.486 1.00 48.25 93 GLY A CA 1
ATOM 668 C C . GLY A 1 93 ? 0.871 -2.110 -23.714 1.00 48.25 93 GLY A C 1
ATOM 669 O O . GLY A 1 93 ? 0.480 -0.960 -23.903 1.00 48.25 93 GLY A O 1
ATOM 670 N N . TYR A 1 94 ? 1.874 -2.386 -22.873 1.00 51.97 94 TYR A N 1
ATOM 671 C CA . TYR A 1 94 ? 2.418 -1.409 -21.922 1.00 51.97 94 TYR A CA 1
ATOM 672 C C . TYR A 1 94 ? 3.394 -0.424 -22.577 1.00 51.97 94 TYR A C 1
ATOM 674 O O . TYR A 1 94 ? 3.312 0.778 -22.345 1.00 51.97 94 TYR A O 1
ATOM 682 N N . VAL A 1 95 ? 4.241 -0.902 -23.495 1.00 48.88 95 VAL A N 1
ATOM 683 C CA . VAL A 1 95 ? 5.191 -0.055 -24.251 1.00 48.88 95 VAL A CA 1
ATOM 684 C C . VAL A 1 95 ? 4.468 0.958 -25.165 1.00 48.88 95 VAL A C 1
ATOM 686 O O . VAL A 1 95 ? 5.055 1.951 -25.590 1.00 48.88 95 VAL A O 1
ATOM 689 N N . ASN A 1 96 ? 3.174 0.742 -25.430 1.00 44.47 96 ASN A N 1
ATOM 690 C CA . ASN A 1 96 ? 2.316 1.633 -26.216 1.00 44.47 96 ASN A CA 1
ATOM 691 C C . ASN A 1 96 ? 1.402 2.531 -25.359 1.00 44.47 96 ASN A C 1
ATOM 693 O O . ASN A 1 96 ? 0.760 3.435 -25.901 1.00 44.47 96 ASN A O 1
ATOM 697 N N . ALA A 1 97 ? 1.317 2.289 -24.047 1.00 45.72 97 ALA A N 1
ATOM 698 C CA . ALA A 1 97 ? 0.553 3.110 -23.118 1.00 45.72 97 ALA A CA 1
ATOM 699 C C . ALA A 1 97 ? 1.395 4.316 -22.672 1.00 45.72 97 ALA A C 1
ATOM 701 O O . ALA A 1 97 ? 2.619 4.262 -22.614 1.00 45.72 97 ALA A O 1
ATOM 702 N N . GLU A 1 98 ? 0.734 5.444 -22.428 1.00 49.50 98 GLU A N 1
ATOM 703 C CA . GLU A 1 98 ? 1.366 6.749 -22.229 1.00 49.50 98 GLU A CA 1
ATOM 704 C C . GLU A 1 98 ? 2.555 6.700 -21.239 1.00 49.50 98 GLU A C 1
ATOM 706 O O . GLU A 1 98 ? 2.343 6.401 -20.063 1.00 49.50 98 GLU A O 1
ATOM 711 N N . PRO A 1 99 ? 3.786 7.071 -21.649 1.00 51.56 99 PRO A N 1
ATOM 712 C CA . PRO A 1 99 ? 5.019 6.844 -20.875 1.00 51.56 99 PRO A CA 1
ATOM 713 C C . PRO A 1 99 ? 5.122 7.627 -19.548 1.00 51.56 99 PRO A C 1
ATOM 715 O O . PRO A 1 99 ? 6.147 7.569 -18.878 1.00 51.56 99 PRO A O 1
ATOM 718 N N . ASN A 1 100 ? 4.076 8.365 -19.163 1.00 52.50 100 ASN A N 1
ATOM 719 C CA . ASN A 1 100 ? 4.059 9.318 -18.052 1.00 52.50 100 ASN A CA 1
ATOM 720 C C . ASN A 1 100 ? 2.985 9.005 -16.988 1.00 52.50 100 ASN A C 1
ATOM 722 O O . ASN A 1 100 ? 2.582 9.912 -16.256 1.00 52.50 100 ASN A O 1
ATOM 726 N N . LYS A 1 101 ? 2.460 7.775 -16.924 1.00 61.41 101 LYS A N 1
ATOM 727 C CA . LYS A 1 101 ? 1.384 7.398 -15.990 1.00 61.41 101 LYS A CA 1
ATOM 728 C C . LYS A 1 101 ? 1.706 6.119 -15.216 1.00 61.41 101 LYS A C 1
ATOM 730 O O . LYS A 1 101 ? 2.367 5.227 -15.739 1.00 61.41 101 LYS A O 1
ATOM 735 N N . LEU A 1 102 ? 1.183 6.032 -13.990 1.00 60.44 102 LEU A N 1
ATOM 736 C CA . LEU A 1 102 ? 0.951 4.752 -13.319 1.00 60.44 102 LEU A CA 1
ATOM 737 C C . LEU A 1 102 ? -0.186 4.041 -14.050 1.00 60.4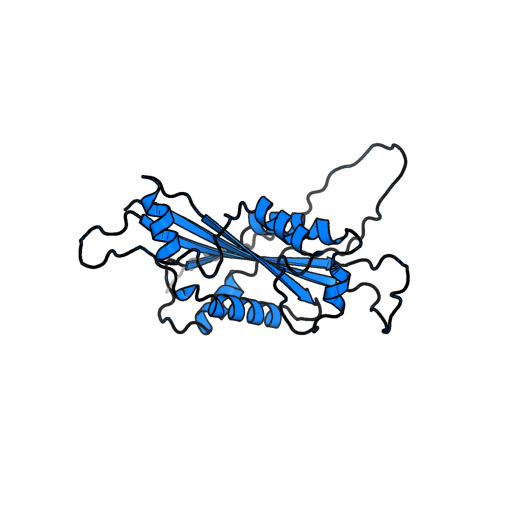4 102 LEU A C 1
ATOM 739 O O . LEU A 1 102 ? -1.233 4.644 -14.298 1.00 60.44 102 LEU A O 1
ATOM 743 N N . VAL A 1 103 ? 0.018 2.773 -14.390 1.00 73.44 103 VAL A N 1
ATOM 744 C CA . VAL A 1 103 ? -1.032 1.932 -14.963 1.00 73.44 103 VAL A CA 1
ATOM 745 C C . VAL A 1 103 ? -1.374 0.863 -13.944 1.00 73.44 103 VAL A C 1
ATOM 747 O O . VAL A 1 103 ? -0.525 0.039 -13.610 1.00 73.44 103 VAL A O 1
ATOM 750 N N . VAL A 1 104 ? -2.615 0.888 -13.462 1.00 72.56 104 VAL A N 1
ATOM 751 C CA . VAL A 1 104 ? -3.172 -0.191 -12.644 1.00 72.56 104 VAL A CA 1
ATOM 752 C C . VAL A 1 104 ? -3.240 -1.451 -13.497 1.00 72.56 104 VAL A C 1
ATOM 754 O O . VAL A 1 104 ? -3.728 -1.420 -14.629 1.00 72.56 104 VAL A O 1
ATOM 757 N N . VAL A 1 105 ? -2.754 -2.561 -12.956 1.00 70.75 105 VAL A N 1
ATOM 758 C CA . VAL A 1 105 ? -2.916 -3.869 -13.583 1.00 70.75 105 VAL A CA 1
ATOM 759 C C . VAL A 1 105 ? -4.299 -4.394 -13.213 1.00 70.75 105 VAL A C 1
ATOM 761 O O . VAL A 1 105 ? -4.549 -4.721 -12.057 1.00 70.75 105 VAL A O 1
ATOM 764 N N . ASP A 1 106 ? -5.226 -4.421 -14.171 1.00 66.88 106 ASP A N 1
ATOM 765 C CA . ASP A 1 106 ? -6.590 -4.919 -13.977 1.00 66.88 106 ASP A CA 1
ATOM 766 C C . ASP A 1 106 ? -6.878 -6.173 -14.827 1.00 66.88 106 ASP A C 1
ATOM 768 O O . ASP A 1 106 ? -6.105 -6.549 -15.708 1.00 66.88 106 ASP A O 1
ATOM 772 N N . GLY A 1 107 ? -8.014 -6.833 -14.572 1.00 54.50 107 GLY A N 1
ATOM 773 C CA . GLY A 1 107 ? -8.399 -8.072 -15.262 1.00 54.50 107 GLY A CA 1
ATOM 774 C C . GLY A 1 107 ? -8.779 -7.871 -16.732 1.00 54.50 107 GLY A C 1
ATOM 775 O O . GLY A 1 107 ? -9.072 -8.841 -17.426 1.00 54.50 107 GLY A O 1
ATOM 776 N N . ASN A 1 108 ? -8.792 -6.625 -17.216 1.00 54.56 108 ASN A N 1
ATOM 777 C CA . ASN A 1 108 ? -9.062 -6.299 -18.613 1.00 54.56 108 ASN A CA 1
ATOM 778 C C . ASN A 1 108 ? -7.769 -6.269 -19.445 1.00 54.56 108 ASN A C 1
ATOM 780 O O . ASN A 1 108 ? -7.831 -6.354 -20.674 1.00 54.56 108 ASN A O 1
ATOM 784 N N . ASN A 1 109 ? -6.601 -6.190 -18.796 1.00 58.66 109 ASN A N 1
ATOM 785 C CA . ASN A 1 109 ? -5.295 -6.347 -19.423 1.00 58.66 109 ASN A CA 1
ATOM 786 C C . ASN A 1 109 ? -4.839 -7.812 -19.317 1.00 58.66 109 ASN A C 1
ATOM 788 O O . ASN A 1 109 ? -4.111 -8.188 -18.399 1.00 58.66 109 ASN A O 1
ATOM 792 N N . ILE A 1 110 ? -5.304 -8.629 -20.272 1.00 50.84 110 ILE A N 1
ATOM 793 C CA . ILE A 1 110 ? -5.246 -10.108 -20.279 1.00 50.84 110 ILE A CA 1
ATOM 794 C C . ILE A 1 110 ? -3.849 -10.682 -19.991 1.00 50.84 110 ILE A C 1
ATOM 796 O O . ILE A 1 110 ? -3.754 -11.826 -19.572 1.00 50.84 110 ILE A O 1
ATOM 800 N N . VAL A 1 111 ? -2.779 -9.909 -20.186 1.00 55.78 111 VAL A N 1
ATOM 801 C CA . VAL A 1 111 ? -1.410 -10.428 -20.116 1.00 55.78 111 VAL A CA 1
ATOM 802 C C . VAL A 1 111 ? -0.602 -9.968 -18.898 1.00 55.78 111 VAL A C 1
ATOM 804 O O . VAL A 1 111 ? 0.432 -10.552 -18.593 1.00 55.78 111 VAL A O 1
ATOM 807 N N . ALA A 1 112 ? -1.100 -8.984 -18.146 1.00 62.00 112 ALA A N 1
ATOM 808 C CA . ALA A 1 112 ? -0.559 -8.619 -16.833 1.00 62.00 112 ALA A CA 1
ATOM 809 C C . ALA A 1 112 ? -1.464 -9.084 -15.673 1.00 62.00 112 ALA A C 1
ATOM 811 O O . ALA A 1 112 ? -1.038 -9.068 -14.518 1.00 62.00 112 ALA A O 1
ATOM 812 N N . ALA A 1 113 ? -2.687 -9.535 -15.980 1.00 65.19 113 ALA A N 1
ATOM 813 C CA . ALA A 1 113 ? -3.608 -10.127 -15.014 1.00 65.19 113 ALA A CA 1
ATOM 814 C C . ALA A 1 113 ? -2.977 -11.308 -14.255 1.00 65.19 113 ALA A C 1
ATOM 816 O O . ALA A 1 113 ? -3.119 -11.348 -13.038 1.00 65.19 113 ALA A O 1
ATOM 817 N N . ASP A 1 114 ? -2.201 -12.161 -14.935 1.00 74.38 114 ASP A N 1
ATOM 818 C CA . ASP A 1 114 ? -1.499 -13.297 -14.317 1.00 74.38 114 ASP A CA 1
ATOM 819 C C . ASP A 1 114 ? -0.484 -12.836 -13.253 1.00 74.38 114 ASP A C 1
ATOM 821 O O . ASP A 1 114 ? -0.458 -13.367 -12.152 1.00 74.38 114 ASP A O 1
ATOM 825 N N . ILE A 1 115 ? 0.301 -11.783 -13.523 1.00 81.12 115 ILE A N 1
ATOM 826 C CA . ILE A 1 115 ? 1.277 -11.234 -12.555 1.00 81.12 115 ILE A CA 1
ATOM 827 C C . ILE A 1 115 ? 0.559 -10.709 -11.310 1.00 81.12 115 ILE A C 1
ATOM 829 O O . ILE A 1 115 ? 1.010 -10.898 -10.182 1.00 81.12 115 ILE A O 1
ATOM 833 N N . ARG A 1 116 ? -0.571 -10.026 -11.509 1.00 84.75 116 ARG A N 1
ATOM 834 C CA . ARG A 1 116 ? -1.394 -9.549 -10.400 1.00 84.75 116 ARG A CA 1
ATOM 835 C C . ARG A 1 116 ? -1.988 -10.716 -9.616 1.00 84.75 116 ARG A C 1
ATOM 837 O O . ARG A 1 116 ? -2.013 -10.633 -8.398 1.00 84.75 116 ARG A O 1
ATOM 844 N N . GLU A 1 117 ? -2.486 -11.750 -10.285 1.00 85.56 117 GLU A N 1
ATOM 845 C CA . GLU A 1 117 ? -3.051 -12.933 -9.628 1.00 85.56 117 GLU A CA 1
ATOM 846 C C . GLU A 1 117 ? -1.997 -13.654 -8.781 1.00 85.56 117 GLU A C 1
ATOM 848 O O . GLU A 1 117 ? -2.268 -13.945 -7.620 1.00 85.56 117 GLU A O 1
ATOM 853 N N . GLU A 1 118 ? -0.776 -13.820 -9.297 1.00 87.88 118 GLU A N 1
ATOM 854 C CA . GLU A 1 118 ? 0.354 -14.368 -8.532 1.00 87.88 118 GLU A CA 1
ATOM 855 C C . GLU A 1 118 ? 0.711 -13.485 -7.327 1.00 87.88 118 GLU A C 1
ATOM 857 O O . GLU A 1 118 ? 0.949 -14.003 -6.240 1.00 87.88 118 GLU A O 1
ATOM 862 N N . LEU A 1 119 ? 0.701 -12.151 -7.475 1.00 90.75 119 LEU A N 1
ATOM 863 C CA . LEU A 1 119 ? 0.912 -11.248 -6.339 1.00 90.75 119 LEU A CA 1
ATOM 864 C C . LEU A 1 119 ? -0.215 -11.366 -5.304 1.00 90.75 119 LEU A C 1
ATOM 866 O O . LEU A 1 119 ? 0.062 -11.398 -4.111 1.00 90.75 119 LEU A O 1
ATOM 870 N N . MET A 1 120 ? -1.474 -11.405 -5.745 1.00 91.19 120 MET A N 1
ATOM 871 C CA . MET A 1 120 ? -2.638 -11.519 -4.862 1.00 91.19 120 MET A CA 1
ATOM 872 C C . MET A 1 120 ? -2.622 -12.832 -4.074 1.00 91.19 120 MET A C 1
ATOM 874 O O . MET A 1 120 ? -2.923 -12.809 -2.883 1.00 91.19 120 MET A O 1
ATOM 878 N N . ASP A 1 121 ? -2.238 -13.945 -4.707 1.00 91.06 121 ASP A N 1
ATOM 879 C CA . ASP A 1 121 ? -2.081 -15.241 -4.037 1.00 91.06 121 ASP A CA 1
ATOM 880 C C . ASP A 1 121 ? -0.903 -15.222 -3.051 1.00 91.06 121 ASP A C 1
ATOM 882 O O . ASP A 1 121 ? -1.058 -15.631 -1.901 1.00 91.06 121 ASP A O 1
ATOM 886 N N . ALA A 1 122 ? 0.246 -14.665 -3.458 1.00 91.25 122 ALA A N 1
ATOM 887 C CA . ALA A 1 122 ? 1.445 -14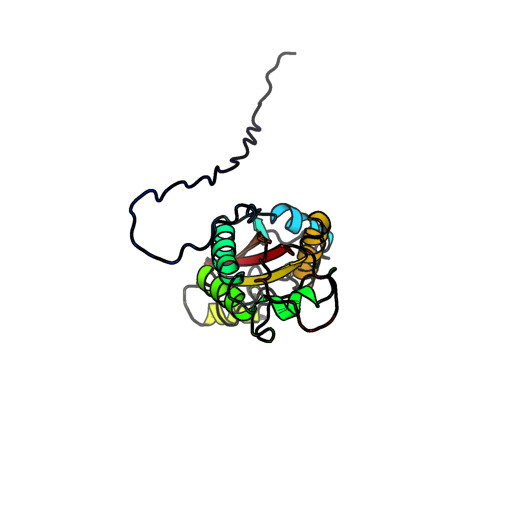.590 -2.622 1.00 91.25 122 ALA A CA 1
ATOM 888 C C . ALA A 1 122 ? 1.212 -13.793 -1.327 1.00 91.25 122 ALA A C 1
ATOM 890 O O . ALA A 1 122 ? 1.555 -14.270 -0.246 1.00 91.25 122 ALA A O 1
ATOM 891 N N . VAL A 1 123 ? 0.549 -12.635 -1.420 1.00 92.56 123 VAL A N 1
ATOM 892 C CA . VAL A 1 123 ? 0.255 -11.795 -0.245 1.00 92.56 123 VAL A CA 1
ATOM 893 C C . VAL A 1 123 ? -0.975 -12.253 0.550 1.00 92.56 123 VAL A C 1
ATOM 895 O O . VAL A 1 123 ? -1.288 -11.657 1.580 1.00 92.56 123 VAL A O 1
ATOM 898 N N . GLY A 1 124 ? -1.716 -13.255 0.062 1.00 92.50 124 GLY A N 1
ATOM 899 C CA . GLY A 1 124 ? -2.960 -13.721 0.677 1.00 92.50 124 GLY A CA 1
ATOM 900 C C . GLY A 1 124 ? -4.091 -12.688 0.651 1.00 92.50 124 GLY A C 1
ATOM 901 O O . GLY A 1 124 ? -4.817 -12.555 1.635 1.00 92.50 124 GLY A O 1
ATOM 902 N N . ALA A 1 125 ? -4.229 -11.930 -0.442 1.00 90.56 125 ALA A N 1
ATOM 903 C CA . ALA A 1 125 ? -5.277 -10.920 -0.579 1.00 90.56 125 ALA A CA 1
ATOM 904 C C . ALA A 1 125 ? -6.681 -11.549 -0.600 1.00 90.56 125 ALA A C 1
ATOM 906 O O . ALA A 1 125 ? -6.923 -12.557 -1.268 1.00 90.56 125 ALA A O 1
ATOM 907 N N . GLU A 1 126 ? -7.627 -10.928 0.105 1.00 84.75 126 GLU A N 1
ATOM 908 C CA . GLU A 1 126 ? -9.008 -11.411 0.180 1.00 84.75 126 GLU A CA 1
ATOM 909 C C . GLU A 1 126 ? -9.842 -10.961 -1.027 1.00 84.75 126 GLU A C 1
ATOM 911 O O . GLU A 1 126 ? -9.812 -9.798 -1.434 1.00 84.75 126 GLU A O 1
ATOM 916 N N . ASP A 1 127 ? -10.650 -11.870 -1.581 1.00 83.25 127 ASP A N 1
ATOM 917 C CA . ASP A 1 127 ? -11.563 -11.526 -2.674 1.00 83.25 127 ASP A CA 1
ATOM 918 C C . ASP A 1 127 ? -12.644 -10.540 -2.198 1.00 83.25 127 ASP A C 1
ATOM 920 O O . ASP A 1 127 ? -13.286 -10.734 -1.163 1.00 83.25 127 ASP A O 1
ATOM 924 N N . GLY A 1 128 ? -12.855 -9.468 -2.963 1.00 85.31 128 GLY A N 1
ATOM 925 C CA . GLY A 1 128 ? -13.785 -8.390 -2.615 1.00 85.31 128 GLY A CA 1
ATOM 926 C C . GLY A 1 128 ? -13.262 -7.370 -1.593 1.00 85.31 128 GLY A C 1
ATOM 927 O O . GLY A 1 128 ? -13.975 -6.400 -1.312 1.00 85.31 128 GLY A O 1
ATOM 928 N N . VAL A 1 129 ? -12.038 -7.540 -1.083 1.00 90.50 129 VAL A N 1
ATOM 929 C CA . VAL A 1 129 ? -11.352 -6.556 -0.237 1.00 90.50 129 VAL A CA 1
ATOM 930 C C . VAL A 1 129 ? -10.317 -5.805 -1.070 1.00 90.50 129 VAL A C 1
ATOM 932 O O . VAL A 1 129 ? -9.400 -6.373 -1.658 1.00 90.50 129 VAL A O 1
ATOM 935 N N . TRP A 1 130 ? -10.472 -4.492 -1.116 1.00 93.75 130 TRP A N 1
ATOM 936 C CA . TRP A 1 130 ? -9.706 -3.571 -1.941 1.00 93.75 130 TRP A CA 1
ATOM 937 C C . TRP A 1 130 ? -9.154 -2.441 -1.077 1.00 93.75 130 TRP A C 1
ATOM 939 O O . TRP A 1 130 ? -9.589 -2.231 0.055 1.00 93.75 130 TRP A O 1
ATOM 949 N N . ILE A 1 131 ? -8.196 -1.691 -1.621 1.00 95.62 131 ILE A N 1
ATOM 950 C CA . ILE A 1 131 ? -7.616 -0.544 -0.916 1.00 95.62 131 ILE A CA 1
ATOM 951 C C . ILE A 1 131 ? -8.719 0.479 -0.576 1.00 95.62 131 ILE A C 1
ATOM 953 O O . ILE A 1 131 ? -8.874 0.815 0.585 1.00 95.62 131 ILE A O 1
ATOM 957 N N . ASP A 1 132 ? -9.581 0.882 -1.507 1.00 94.69 132 ASP A N 1
ATOM 958 C CA . ASP A 1 132 ? -10.675 1.835 -1.228 1.00 94.69 132 ASP A CA 1
ATOM 959 C C . ASP A 1 132 ? -11.716 1.369 -0.191 1.00 94.69 132 ASP A C 1
ATOM 961 O O . ASP A 1 132 ? -12.439 2.200 0.364 1.00 94.69 132 ASP A O 1
ATOM 965 N N . ASN A 1 133 ? -11.833 0.064 0.091 1.00 94.25 133 ASN A N 1
ATOM 966 C CA . ASN A 1 133 ? -12.926 -0.456 0.919 1.00 94.25 133 ASN A CA 1
ATOM 967 C C . ASN A 1 133 ? -12.504 -1.170 2.214 1.00 94.25 133 ASN A C 1
ATOM 969 O O . ASN A 1 133 ? -13.364 -1.356 3.079 1.00 94.25 133 ASN A O 1
ATOM 973 N N . ILE A 1 134 ? -11.229 -1.540 2.395 1.00 94.75 134 ILE A N 1
ATOM 974 C CA . ILE A 1 134 ? -10.769 -2.391 3.513 1.00 94.75 134 ILE A CA 1
ATOM 975 C C . ILE A 1 134 ? -11.094 -1.811 4.899 1.00 94.75 134 ILE A C 1
ATOM 977 O O . ILE A 1 134 ? -11.338 -2.565 5.848 1.00 94.75 134 ILE A O 1
ATOM 981 N N . GLY A 1 135 ? -11.124 -0.479 5.004 1.00 92.56 135 GLY A N 1
ATOM 982 C CA . GLY A 1 135 ? -11.496 0.260 6.211 1.00 92.56 135 GLY A CA 1
ATOM 983 C C . GLY A 1 135 ? -12.901 0.869 6.195 1.00 92.56 135 GLY A C 1
ATOM 984 O O . GLY A 1 135 ? -13.207 1.698 7.051 1.00 92.56 135 GLY A O 1
ATOM 985 N N . SER A 1 136 ? -13.751 0.507 5.232 1.00 91.62 136 SER A N 1
ATOM 986 C CA . SER A 1 136 ? -15.117 1.030 5.120 1.00 91.62 136 SER A CA 1
ATOM 987 C C . SER A 1 136 ? -16.077 0.389 6.129 1.00 91.62 136 SER A C 1
ATOM 989 O O . SER A 1 136 ? -15.938 -0.775 6.501 1.00 91.62 136 SER A O 1
ATOM 991 N N . ASP A 1 137 ? -17.112 1.131 6.533 1.00 88.44 137 ASP A N 1
ATOM 992 C CA . ASP A 1 137 ? -18.150 0.642 7.456 1.00 88.44 137 ASP A CA 1
ATOM 993 C C . ASP A 1 137 ? -18.825 -0.649 6.961 1.00 88.44 137 ASP A C 1
ATOM 995 O O . ASP A 1 137 ? -19.111 -1.540 7.757 1.00 88.44 137 ASP A O 1
ATOM 999 N N . GLU A 1 138 ? -19.051 -0.769 5.649 1.00 87.19 138 GLU A N 1
ATOM 1000 C CA . GLU A 1 138 ? -19.694 -1.933 5.032 1.00 87.19 138 GLU A CA 1
ATOM 1001 C C . GLU A 1 138 ? -18.842 -3.201 5.177 1.00 87.19 138 GLU A C 1
ATOM 1003 O O . GLU A 1 138 ? -19.336 -4.213 5.680 1.00 87.19 138 GLU A O 1
ATOM 1008 N N . VAL A 1 139 ? -17.560 -3.130 4.802 1.00 87.56 139 VAL A N 1
ATOM 1009 C CA . VAL A 1 139 ? -16.626 -4.266 4.883 1.00 87.56 139 VAL A CA 1
ATOM 1010 C C . VAL A 1 139 ? -16.381 -4.668 6.335 1.00 87.56 139 VAL A C 1
ATOM 1012 O O . VAL A 1 139 ? -16.428 -5.854 6.668 1.00 87.56 139 VAL A O 1
ATOM 1015 N N . LEU A 1 140 ? -16.183 -3.693 7.228 1.00 87.88 140 LEU A N 1
ATOM 1016 C CA . LEU A 1 140 ? -15.947 -3.966 8.645 1.00 87.88 140 LEU A CA 1
ATOM 1017 C C . LEU A 1 140 ? -17.176 -4.597 9.311 1.00 87.88 140 LEU A C 1
ATOM 1019 O O . LEU A 1 140 ? -17.055 -5.632 9.964 1.00 87.88 140 LEU A O 1
ATOM 1023 N N . LYS A 1 141 ? -18.384 -4.063 9.080 1.00 83.38 141 LYS A N 1
ATOM 1024 C CA . LYS A 1 141 ? -19.620 -4.658 9.616 1.00 83.38 141 LYS A CA 1
ATOM 1025 C C . LYS A 1 141 ? -19.885 -6.045 9.053 1.00 83.38 141 LYS A C 1
ATOM 1027 O O . LYS A 1 141 ? -20.417 -6.894 9.770 1.00 83.38 141 LYS A O 1
ATOM 1032 N N . GLN A 1 142 ? -19.574 -6.291 7.783 1.00 80.56 142 GLN A N 1
ATOM 1033 C CA . GLN A 1 142 ? -19.721 -7.622 7.206 1.00 80.56 142 GLN A CA 1
ATOM 1034 C C . GLN A 1 142 ? -18.794 -8.624 7.902 1.00 80.56 142 GLN A C 1
ATOM 1036 O O . GLN A 1 142 ? -19.259 -9.694 8.293 1.00 80.56 142 GLN A O 1
ATOM 1041 N N . ALA A 1 143 ? -17.532 -8.255 8.125 1.00 77.31 143 ALA A N 1
ATOM 1042 C CA . ALA A 1 143 ? -16.575 -9.085 8.846 1.00 77.31 143 ALA A CA 1
ATOM 1043 C C . ALA A 1 143 ? -17.023 -9.344 10.300 1.00 77.31 143 ALA A C 1
ATOM 1045 O O . ALA A 1 143 ? -17.134 -10.501 10.707 1.00 77.31 143 ALA A O 1
ATOM 1046 N N . GLU A 1 144 ? -17.405 -8.301 11.048 1.00 78.38 144 GLU A N 1
ATOM 1047 C CA . GLU A 1 144 ? -17.845 -8.418 12.449 1.00 78.38 144 GLU A CA 1
ATOM 1048 C C . GLU A 1 144 ? -19.107 -9.283 12.632 1.00 78.38 144 GLU A C 1
ATOM 1050 O O . GLU A 1 144 ? -19.233 -10.007 13.617 1.00 78.38 144 GLU A O 1
ATOM 1055 N N . ASN A 1 145 ? -20.060 -9.245 11.695 1.00 68.94 145 ASN A N 1
ATOM 1056 C CA . ASN A 1 145 ? -21.327 -9.978 11.827 1.00 68.94 145 ASN A CA 1
ATOM 1057 C C . ASN A 1 145 ? -21.208 -11.494 11.597 1.00 68.94 145 ASN A C 1
ATOM 1059 O O . ASN A 1 145 ? -22.172 -12.229 11.837 1.00 68.94 145 ASN A O 1
ATOM 1063 N N . THR A 1 146 ? -20.068 -11.976 11.100 1.00 62.97 146 THR A N 1
ATOM 1064 C CA . THR A 1 146 ? -19.907 -13.381 10.695 1.00 62.97 146 THR A CA 1
ATOM 1065 C C . THR A 1 146 ? -19.215 -14.253 11.739 1.00 62.97 146 THR A C 1
ATOM 1067 O O . THR A 1 146 ? -19.325 -15.479 11.659 1.00 62.97 146 THR A O 1
ATOM 1070 N N . SER A 1 147 ? -18.557 -13.668 12.745 1.00 62.09 147 SER A N 1
ATOM 1071 C CA . SER A 1 147 ? -17.771 -14.424 13.723 1.00 62.09 147 SER A CA 1
ATOM 1072 C C . SER A 1 147 ? -17.566 -13.671 15.048 1.00 62.09 147 SER A C 1
ATOM 1074 O O . SER A 1 147 ? -17.677 -12.455 15.120 1.00 62.09 147 SER A O 1
ATOM 1076 N N . ASN A 1 148 ? -17.246 -14.416 16.115 1.00 68.38 148 ASN A N 1
ATOM 1077 C CA . ASN A 1 148 ? -16.784 -13.855 17.399 1.00 68.38 148 ASN A CA 1
ATOM 1078 C C . ASN A 1 148 ? -15.265 -13.564 17.399 1.00 68.38 148 ASN A C 1
ATOM 1080 O O . ASN A 1 148 ? -14.684 -13.253 18.440 1.00 68.38 148 ASN A O 1
ATOM 1084 N N . THR A 1 149 ? -14.608 -13.759 16.257 1.00 71.62 149 THR A N 1
ATOM 1085 C CA . THR A 1 149 ? -13.216 -13.412 15.960 1.00 71.62 149 THR A CA 1
ATOM 1086 C C . THR A 1 149 ? -13.199 -12.695 14.620 1.00 71.62 149 THR A C 1
ATOM 1088 O O . THR A 1 149 ? -13.953 -13.073 13.729 1.00 71.62 149 THR A O 1
ATOM 1091 N N . MET A 1 150 ? -12.347 -11.690 14.466 1.00 81.00 150 MET A N 1
ATOM 1092 C CA . MET A 1 150 ? -12.174 -10.996 13.197 1.00 81.00 150 MET A CA 1
ATOM 1093 C C . MET A 1 150 ? -10.754 -11.247 12.724 1.00 81.00 150 MET A C 1
ATOM 1095 O O . MET A 1 150 ? -9.814 -10.891 13.432 1.00 81.00 150 MET A O 1
ATOM 1099 N N . ASP A 1 151 ? -10.632 -11.911 11.579 1.00 83.50 151 ASP A N 1
ATOM 1100 C CA . ASP A 1 151 ? -9.337 -12.166 10.966 1.00 83.50 151 ASP A CA 1
ATOM 1101 C C . ASP A 1 151 ? -8.775 -10.860 10.376 1.00 83.50 151 ASP A C 1
ATOM 1103 O O . ASP A 1 151 ? -9.510 -9.914 10.039 1.00 83.50 151 ASP A O 1
ATOM 1107 N N . ASP A 1 152 ? -7.448 -10.798 10.313 1.00 90.31 152 ASP A N 1
ATOM 1108 C CA . ASP A 1 152 ? -6.746 -9.725 9.621 1.00 90.31 152 ASP A CA 1
ATOM 1109 C C . ASP A 1 152 ? -7.061 -9.812 8.128 1.00 90.31 152 ASP A C 1
ATOM 1111 O O . ASP A 1 152 ? -7.201 -10.909 7.596 1.00 90.31 152 ASP A O 1
ATOM 1115 N N . ALA A 1 153 ? -7.161 -8.660 7.465 1.00 92.88 153 ALA A N 1
ATOM 1116 C CA . ALA A 1 153 ? -7.444 -8.604 6.035 1.00 92.88 153 ALA A CA 1
ATOM 1117 C C . ALA A 1 153 ? -6.296 -7.961 5.272 1.00 92.88 153 ALA A C 1
ATOM 1119 O O . ALA A 1 153 ? -5.647 -7.033 5.764 1.00 92.88 153 ALA A O 1
ATOM 1120 N N . VAL A 1 154 ? -6.091 -8.424 4.043 1.00 96.38 154 VAL A N 1
ATOM 1121 C CA . VAL A 1 154 ? -5.049 -7.927 3.147 1.00 96.38 154 VAL A CA 1
ATOM 1122 C C . VAL A 1 154 ? -5.685 -7.459 1.845 1.00 96.38 154 VAL A C 1
ATOM 1124 O O . VAL A 1 154 ? -6.386 -8.216 1.175 1.00 96.38 154 VAL A O 1
ATOM 1127 N N . ALA A 1 155 ? -5.405 -6.211 1.475 1.00 96.25 155 ALA A N 1
ATOM 1128 C CA . ALA A 1 155 ? -5.666 -5.668 0.149 1.00 96.25 155 ALA A CA 1
ATOM 1129 C C . ALA A 1 155 ? -4.335 -5.376 -0.547 1.00 96.25 155 ALA A C 1
ATOM 1131 O O . ALA A 1 155 ? -3.411 -4.846 0.073 1.00 96.25 155 ALA A O 1
ATOM 1132 N N . VAL A 1 156 ? -4.238 -5.670 -1.843 1.00 95.44 156 VAL A N 1
ATOM 1133 C CA . VAL A 1 156 ? -3.056 -5.342 -2.647 1.00 95.44 156 VAL A CA 1
ATOM 1134 C C . VAL A 1 156 ? -3.457 -4.787 -4.004 1.00 95.44 156 VAL A C 1
ATOM 1136 O O . VAL A 1 156 ? -4.467 -5.181 -4.589 1.00 95.44 156 VAL A O 1
ATOM 1139 N N . ARG A 1 157 ? -2.642 -3.877 -4.531 1.00 92.06 157 ARG A N 1
ATOM 1140 C CA . ARG A 1 157 ? -2.759 -3.367 -5.893 1.00 92.06 157 ARG A CA 1
ATOM 1141 C C . ARG A 1 157 ? -1.393 -3.355 -6.563 1.00 92.06 157 ARG A C 1
ATOM 1143 O O . ARG A 1 157 ? -0.423 -2.843 -6.005 1.00 92.06 157 ARG A O 1
ATOM 1150 N N . LEU A 1 158 ? -1.346 -3.902 -7.775 1.00 90.69 158 LEU A N 1
ATOM 1151 C CA . LEU A 1 158 ? -0.171 -3.884 -8.637 1.00 90.69 158 LEU A CA 1
ATOM 1152 C C . LEU A 1 158 ? -0.299 -2.766 -9.672 1.00 90.69 158 LEU A C 1
ATOM 1154 O O . LEU A 1 158 ? -1.323 -2.639 -10.352 1.00 90.69 158 LEU A O 1
ATOM 1158 N N . TYR A 1 159 ? 0.780 -2.015 -9.845 1.00 86.62 159 TYR A N 1
ATOM 1159 C CA . TYR A 1 159 ? 0.941 -1.050 -10.919 1.00 86.62 159 TYR A CA 1
ATOM 1160 C C . TYR A 1 159 ? 2.196 -1.355 -11.722 1.00 86.62 159 TYR A C 1
ATOM 1162 O O . TYR A 1 159 ? 3.164 -1.931 -11.223 1.00 86.62 159 TYR A O 1
ATOM 1170 N N . MET A 1 160 ? 2.192 -0.884 -12.962 1.00 81.25 160 MET A N 1
ATOM 1171 C CA . MET A 1 160 ? 3.377 -0.817 -13.805 1.00 81.25 160 MET A CA 1
ATOM 1172 C C . MET A 1 160 ? 3.663 0.642 -14.169 1.00 81.25 160 MET A C 1
ATOM 1174 O O . MET A 1 160 ? 2.762 1.393 -14.569 1.00 81.25 160 MET A O 1
ATOM 1178 N N . ALA A 1 161 ? 4.926 1.037 -14.045 1.00 78.31 161 ALA A N 1
ATOM 1179 C CA . ALA A 1 161 ? 5.471 2.344 -14.397 1.00 78.31 161 ALA A CA 1
ATOM 1180 C C . ALA A 1 161 ? 6.660 2.180 -15.366 1.00 78.31 161 ALA A C 1
ATOM 1182 O O . ALA A 1 161 ? 7.415 1.212 -15.296 1.00 78.31 161 ALA A O 1
ATOM 1183 N N . SER A 1 162 ? 6.849 3.136 -16.277 1.00 74.69 162 SER A N 1
ATOM 1184 C CA . SER A 1 162 ? 8.061 3.184 -17.099 1.00 74.69 162 SER A CA 1
ATOM 1185 C C . SER A 1 162 ? 9.256 3.575 -16.231 1.00 74.69 162 SER A C 1
ATOM 1187 O O . SER A 1 162 ? 9.152 4.516 -15.442 1.00 74.69 162 SER A O 1
ATOM 1189 N N . SER A 1 163 ? 10.406 2.922 -16.411 1.00 73.44 163 SER A N 1
ATOM 1190 C CA . SER A 1 163 ? 11.641 3.241 -15.675 1.00 73.44 163 SER A CA 1
ATOM 1191 C C . SER A 1 163 ? 12.186 4.648 -15.941 1.00 73.44 163 SER A C 1
ATOM 1193 O O . SER A 1 163 ? 13.007 5.155 -15.179 1.00 73.44 163 SER A O 1
ATOM 1195 N N . VAL A 1 164 ? 11.701 5.328 -16.987 1.00 73.19 164 VAL A N 1
ATOM 1196 C CA . VAL A 1 164 ? 12.031 6.739 -17.251 1.00 73.19 164 VAL A CA 1
ATOM 1197 C C . VAL A 1 164 ? 11.367 7.695 -16.253 1.00 73.19 164 VAL A C 1
ATOM 1199 O O . VAL A 1 164 ? 11.782 8.852 -16.137 1.00 73.19 164 VAL A O 1
ATOM 1202 N N . ILE A 1 165 ? 10.329 7.243 -15.538 1.00 75.06 165 ILE A N 1
ATOM 1203 C CA . ILE A 1 165 ? 9.710 8.000 -14.452 1.00 75.06 165 ILE A CA 1
ATOM 1204 C C . ILE A 1 165 ? 10.672 7.957 -13.265 1.00 75.06 165 ILE A C 1
ATOM 1206 O O . ILE A 1 165 ? 10.815 6.941 -12.596 1.00 75.06 165 ILE A O 1
ATOM 1210 N N . GLY A 1 166 ? 11.326 9.086 -12.991 1.00 80.25 166 GLY A N 1
ATOM 1211 C CA . GLY A 1 166 ? 12.212 9.197 -11.834 1.00 80.25 166 GLY A CA 1
ATOM 1212 C C . GLY A 1 166 ? 11.482 8.920 -10.516 1.00 80.25 166 GLY A C 1
ATOM 1213 O O . GLY A 1 166 ? 10.324 9.303 -10.347 1.00 80.25 166 GLY A O 1
ATOM 1214 N N . GLU A 1 167 ? 12.191 8.319 -9.562 1.00 85.38 167 GLU A N 1
ATOM 1215 C CA . GLU A 1 167 ? 11.671 7.848 -8.269 1.00 85.38 167 GLU A CA 1
ATOM 1216 C C . GLU A 1 167 ? 10.806 8.882 -7.524 1.00 85.38 167 GLU A C 1
ATOM 1218 O O . GLU A 1 167 ? 9.739 8.553 -7.012 1.00 85.38 167 GLU A O 1
ATOM 1223 N N . ALA A 1 168 ? 11.208 10.158 -7.513 1.00 88.56 168 ALA A N 1
ATOM 1224 C CA . ALA A 1 168 ? 10.429 11.224 -6.877 1.00 88.56 168 ALA A CA 1
ATOM 1225 C C . ALA A 1 168 ? 9.038 11.411 -7.515 1.00 88.56 168 ALA A C 1
ATOM 1227 O O . ALA A 1 168 ? 8.047 11.591 -6.810 1.00 88.56 168 ALA A O 1
ATOM 1228 N N . ASN A 1 169 ? 8.953 11.334 -8.846 1.00 87.25 169 ASN A N 1
ATOM 1229 C CA . ASN A 1 169 ? 7.681 11.420 -9.561 1.00 87.25 169 ASN A CA 1
ATOM 1230 C C . ASN A 1 169 ? 6.858 10.142 -9.377 1.00 87.25 169 ASN A C 1
ATOM 1232 O O . ASN A 1 169 ? 5.636 10.222 -9.302 1.00 87.25 169 ASN A O 1
ATOM 1236 N N . LEU A 1 170 ? 7.513 8.980 -9.284 1.00 89.00 170 LEU A N 1
ATOM 1237 C CA . LEU A 1 170 ? 6.846 7.714 -8.996 1.00 89.00 170 LEU A CA 1
ATOM 1238 C C . LEU A 1 170 ? 6.155 7.763 -7.625 1.00 89.00 170 LEU A C 1
ATOM 1240 O O . LEU A 1 170 ? 4.955 7.519 -7.544 1.00 89.00 170 LEU A O 1
ATOM 1244 N N . LYS A 1 171 ? 6.875 8.182 -6.576 1.00 93.75 171 LYS A N 1
ATOM 1245 C CA . LYS A 1 171 ? 6.332 8.377 -5.219 1.00 93.75 171 LYS A CA 1
ATOM 1246 C C . LYS A 1 171 ? 5.141 9.338 -5.200 1.00 93.75 171 LYS A C 1
ATOM 1248 O O . LYS A 1 171 ? 4.129 9.050 -4.573 1.00 93.75 171 LYS A O 1
ATOM 1253 N N . GLU A 1 172 ? 5.237 10.451 -5.927 1.00 93.88 172 GLU A N 1
ATOM 1254 C CA . GLU A 1 172 ? 4.159 11.441 -6.057 1.00 93.88 172 GLU A CA 1
ATOM 1255 C C . GLU A 1 172 ? 2.909 10.866 -6.744 1.00 93.88 172 GLU A C 1
ATOM 1257 O O . GLU A 1 172 ? 1.786 11.189 -6.354 1.00 93.88 172 GLU A O 1
ATOM 1262 N N . LEU A 1 173 ? 3.086 10.015 -7.760 1.00 91.25 173 LEU A N 1
ATOM 1263 C CA . LEU A 1 173 ? 1.976 9.334 -8.425 1.00 91.25 173 LEU A CA 1
ATOM 1264 C C . LEU A 1 173 ? 1.306 8.311 -7.495 1.00 91.25 173 LEU A C 1
ATOM 1266 O O . LEU A 1 173 ? 0.081 8.299 -7.425 1.00 91.25 173 LEU A O 1
ATOM 1270 N N . ILE A 1 174 ? 2.089 7.514 -6.757 1.00 94.62 174 ILE A N 1
ATOM 1271 C CA . ILE A 1 174 ? 1.566 6.522 -5.799 1.00 94.62 174 ILE A CA 1
ATOM 1272 C C . ILE A 1 174 ? 0.802 7.225 -4.675 1.00 94.62 174 ILE A C 1
ATOM 1274 O O . ILE A 1 174 ? -0.318 6.845 -4.351 1.00 94.62 174 ILE A O 1
ATOM 1278 N N . ALA A 1 175 ? 1.381 8.287 -4.109 1.00 95.94 175 ALA A N 1
ATOM 1279 C CA . ALA A 1 175 ? 0.753 9.043 -3.033 1.00 95.94 175 ALA A CA 1
ATOM 1280 C C . ALA A 1 175 ? -0.570 9.687 -3.467 1.00 95.94 175 ALA A C 1
ATOM 1282 O O . ALA A 1 175 ? -1.519 9.711 -2.693 1.00 95.94 175 ALA A O 1
ATOM 1283 N N . ARG A 1 176 ? -0.648 10.198 -4.704 1.00 94.50 176 ARG A N 1
ATOM 1284 C CA . ARG A 1 176 ? -1.894 10.749 -5.256 1.00 94.50 176 ARG A CA 1
ATOM 1285 C C . ARG A 1 176 ? -2.964 9.679 -5.446 1.00 94.50 176 ARG A C 1
ATOM 1287 O O . ARG A 1 176 ? -4.132 9.974 -5.230 1.00 94.50 176 ARG A O 1
ATOM 1294 N N . ASP A 1 177 ? -2.570 8.485 -5.878 1.00 94.38 177 ASP A N 1
ATOM 1295 C CA . ASP A 1 177 ? -3.504 7.372 -6.029 1.00 94.38 177 ASP A CA 1
ATOM 1296 C C . ASP A 1 177 ? -4.064 6.965 -4.660 1.00 94.38 177 ASP A C 1
ATOM 1298 O O . ASP A 1 177 ? -5.268 7.044 -4.463 1.00 94.38 177 ASP A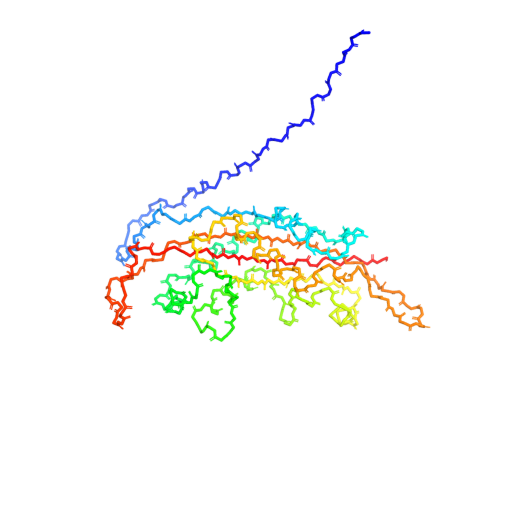 O 1
ATOM 1302 N N . LEU A 1 178 ? -3.201 6.703 -3.673 1.00 96.00 178 LEU A N 1
ATOM 1303 C CA . LEU A 1 178 ? -3.600 6.385 -2.294 1.00 96.00 178 LEU A CA 1
ATOM 1304 C C . LEU A 1 178 ? -4.510 7.443 -1.648 1.00 96.00 178 LEU A C 1
ATOM 1306 O O . LEU A 1 178 ? -5.485 7.094 -0.993 1.00 96.00 178 LEU A O 1
ATOM 1310 N N . ASP A 1 179 ? -4.207 8.728 -1.832 1.00 94.88 179 ASP A N 1
ATOM 1311 C CA . ASP A 1 179 ? -5.066 9.824 -1.369 1.00 94.88 179 ASP A CA 1
ATOM 1312 C C . ASP A 1 179 ? -6.449 9.780 -2.046 1.00 94.88 179 ASP A C 1
ATOM 1314 O O . ASP A 1 179 ? -7.476 9.902 -1.384 1.00 94.88 179 ASP A O 1
ATOM 1318 N N . SER A 1 180 ? -6.497 9.500 -3.353 1.00 93.31 180 SER A N 1
ATOM 1319 C CA . SER A 1 180 ? -7.761 9.372 -4.089 1.00 93.31 180 SER A CA 1
ATOM 1320 C C . SER A 1 180 ? -8.590 8.136 -3.723 1.00 93.31 180 SER A C 1
ATOM 1322 O O . SER A 1 180 ? -9.806 8.165 -3.897 1.00 93.31 180 SER A O 1
ATOM 1324 N N . GLU A 1 181 ? -7.958 7.087 -3.187 1.00 94.38 181 GLU A N 1
ATOM 1325 C CA . GLU A 1 181 ? -8.642 5.913 -2.625 1.00 94.38 181 GLU A CA 1
ATOM 1326 C C . GLU A 1 181 ? -9.276 6.201 -1.253 1.00 94.38 181 GLU A C 1
ATOM 1328 O O . GLU A 1 181 ? -9.983 5.351 -0.718 1.00 94.38 181 GLU A O 1
ATOM 1333 N N . GLY A 1 182 ? -9.041 7.382 -0.668 1.00 93.56 182 GLY A N 1
ATOM 1334 C CA . GLY A 1 182 ? -9.647 7.776 0.604 1.00 93.56 182 GLY A CA 1
ATOM 1335 C C . GLY A 1 182 ? -9.120 6.980 1.794 1.00 93.56 182 GLY A C 1
ATOM 1336 O O . GLY A 1 182 ? -9.862 6.712 2.740 1.00 93.56 182 GLY A O 1
ATOM 1337 N N . ILE A 1 183 ? -7.841 6.577 1.777 1.00 95.56 183 ILE A N 1
ATOM 1338 C CA . ILE A 1 183 ? -7.278 5.776 2.876 1.00 95.56 183 ILE A CA 1
ATOM 1339 C C . ILE A 1 183 ? -7.336 6.505 4.225 1.00 95.56 183 ILE A C 1
ATOM 1341 O O . ILE A 1 183 ? -7.424 5.877 5.273 1.00 95.56 183 ILE A O 1
ATOM 1345 N N . ASP A 1 184 ? -7.343 7.836 4.221 1.00 94.31 184 ASP A N 1
ATOM 1346 C CA . ASP A 1 184 ? -7.501 8.692 5.398 1.00 94.31 184 ASP A CA 1
ATOM 1347 C C . ASP A 1 184 ? -8.940 8.723 5.964 1.00 94.31 184 ASP A C 1
ATOM 1349 O O . ASP A 1 184 ? -9.195 9.320 7.020 1.00 94.31 184 ASP A O 1
ATOM 1353 N N . GLU A 1 185 ? -9.884 8.062 5.291 1.00 93.75 185 GLU A N 1
ATOM 1354 C CA . GLU A 1 185 ? -11.263 7.847 5.731 1.00 93.75 185 GLU A CA 1
ATOM 1355 C C . GLU A 1 185 ? -11.504 6.475 6.369 1.00 93.75 185 GLU A C 1
ATOM 1357 O O . GLU A 1 185 ? -12.600 6.244 6.888 1.00 93.75 185 GLU A O 1
ATOM 1362 N N . TYR A 1 186 ? -10.505 5.583 6.387 1.00 95.00 186 TYR A N 1
ATOM 1363 C CA . TYR A 1 186 ? -10.634 4.280 7.040 1.00 95.00 186 TYR A CA 1
ATOM 1364 C C . TYR A 1 186 ? -11.120 4.413 8.479 1.00 95.00 186 TYR A C 1
ATOM 1366 O O . TYR A 1 186 ? -10.713 5.301 9.226 1.00 95.00 186 TYR A O 1
ATOM 1374 N N . LEU A 1 187 ? -11.978 3.496 8.904 1.00 92.44 187 LEU A N 1
ATOM 1375 C CA . LEU A 1 187 ? -12.524 3.515 10.247 1.00 92.44 187 LEU A CA 1
ATOM 1376 C C . LEU A 1 187 ? -11.616 2.761 11.210 1.00 92.44 187 LEU A C 1
ATOM 1378 O O . LEU A 1 187 ? -11.252 1.607 10.995 1.00 92.44 187 LEU A O 1
ATOM 1382 N N . TYR A 1 188 ? -11.338 3.399 12.342 1.00 90.81 188 TYR A N 1
ATOM 1383 C CA . TYR A 1 188 ? -10.760 2.722 13.500 1.00 90.81 188 TYR A CA 1
ATOM 1384 C C . TYR A 1 188 ? -11.728 1.702 14.117 1.00 90.81 188 TYR A C 1
ATOM 1386 O O . TYR A 1 188 ? -11.297 0.760 14.766 1.00 90.81 188 TYR A O 1
ATOM 1394 N N . SER A 1 189 ? -13.040 1.918 13.989 1.00 87.44 189 SER A N 1
ATOM 1395 C CA . SER A 1 189 ? -14.074 1.171 14.710 1.00 87.44 189 SER A CA 1
ATOM 1396 C C . SER A 1 189 ? -15.455 1.479 14.115 1.00 87.44 189 SER A C 1
ATOM 1398 O O . SER A 1 189 ? -15.723 2.638 13.778 1.00 87.44 189 SER A O 1
ATOM 1400 N N . THR A 1 190 ? -16.343 0.486 13.999 1.00 77.75 190 THR A N 1
ATOM 1401 C CA . THR A 1 190 ? -17.703 0.685 13.470 1.00 77.75 190 THR A CA 1
ATOM 1402 C C . THR A 1 190 ? -18.636 1.228 14.570 1.00 77.75 190 THR A C 1
ATOM 1404 O O . THR A 1 190 ? -18.870 0.598 15.599 1.00 77.75 190 THR A O 1
ATOM 1407 N N . GLN A 1 191 ? -19.180 2.444 14.432 1.00 68.25 191 GLN A N 1
ATOM 1408 C CA . GLN A 1 191 ? -20.241 2.905 15.348 1.00 68.25 191 GLN A CA 1
ATOM 1409 C C . GLN A 1 191 ? -21.610 2.473 14.824 1.00 68.25 191 GLN A C 1
ATOM 1411 O O . GLN A 1 191 ? -21.981 2.814 13.699 1.00 68.25 191 GLN A O 1
ATOM 1416 N N . ASP A 1 192 ? -22.398 1.788 15.659 1.00 51.28 192 ASP A N 1
ATOM 1417 C CA . ASP A 1 192 ? -23.812 1.566 15.368 1.00 51.28 192 ASP A CA 1
ATOM 1418 C C . ASP A 1 192 ? -24.661 2.771 15.809 1.00 51.28 192 ASP A C 1
ATOM 1420 O O . ASP A 1 192 ? -24.568 3.290 16.928 1.00 51.28 192 ASP A O 1
ATOM 1424 N N . GLY A 1 193 ? -25.495 3.255 14.893 1.00 49.06 193 GLY A N 1
ATOM 1425 C CA . GLY A 1 193 ? -26.354 4.406 15.114 1.00 49.06 193 GLY A CA 1
ATOM 1426 C C . GLY A 1 193 ? -27.494 4.081 16.078 1.00 49.06 193 GLY A C 1
ATOM 1427 O O . GLY A 1 193 ? -28.297 3.186 15.851 1.00 49.06 193 GLY A O 1
ATOM 1428 N N . SER A 1 194 ? -27.650 4.895 17.124 1.00 45.25 194 SER A N 1
ATOM 1429 C CA . SER A 1 194 ? -28.804 4.969 18.049 1.00 45.25 194 SER A CA 1
ATOM 1430 C C . SER A 1 194 ? -29.161 3.739 18.904 1.00 45.25 194 SER A C 1
ATOM 1432 O O . SER A 1 194 ? -29.920 3.891 19.865 1.00 45.25 194 SER A O 1
ATOM 1434 N N . THR A 1 195 ? -28.566 2.570 18.673 1.00 45.00 195 THR A N 1
ATOM 1435 C CA . THR A 1 195 ? -28.603 1.421 19.589 1.00 45.00 195 THR A CA 1
ATOM 1436 C C . THR A 1 195 ? -27.181 1.062 19.994 1.00 45.00 195 THR A C 1
ATOM 1438 O O . THR A 1 195 ? -26.382 0.649 19.174 1.00 45.00 195 THR A O 1
ATOM 1441 N N . GLN A 1 196 ? -26.858 1.286 21.269 1.00 49.62 196 GLN A N 1
ATOM 1442 C CA . GLN A 1 196 ? -25.521 1.154 21.857 1.00 49.62 196 GLN A CA 1
ATOM 1443 C C . GLN A 1 196 ? -24.977 -0.290 21.863 1.00 49.62 196 GLN A C 1
ATOM 1445 O O . GLN A 1 196 ? -24.851 -0.889 22.929 1.00 49.62 196 GLN A O 1
ATOM 1450 N N . ASN A 1 197 ? -24.594 -0.820 20.707 1.00 48.53 197 ASN A N 1
ATOM 1451 C CA . ASN A 1 197 ? -23.493 -1.769 20.623 1.00 48.53 197 ASN A CA 1
ATOM 1452 C C . ASN A 1 197 ? -22.339 -1.012 19.964 1.00 48.53 197 ASN A C 1
ATOM 1454 O O . ASN A 1 197 ? -22.394 -0.698 18.779 1.00 48.53 197 ASN A O 1
ATOM 1458 N N . GLY A 1 198 ? -21.340 -0.623 20.757 1.00 57.94 198 GLY A N 1
ATOM 1459 C CA . GLY A 1 198 ? -20.069 -0.199 20.174 1.00 57.94 198 GLY A CA 1
ATOM 1460 C C . GLY A 1 198 ? -19.480 -1.355 19.362 1.00 57.94 198 GLY A C 1
ATOM 1461 O O . GLY A 1 198 ? -19.757 -2.509 19.687 1.00 57.94 198 GLY A O 1
ATOM 1462 N N . SER A 1 199 ? -18.711 -1.039 18.319 1.00 72.06 199 SER A N 1
ATOM 1463 C CA . SER A 1 199 ? -17.830 -1.985 17.619 1.00 72.06 199 SER A CA 1
ATOM 1464 C C . SER A 1 199 ? -17.199 -2.980 18.584 1.00 72.06 199 SER A C 1
ATOM 1466 O O . SER A 1 199 ? -16.711 -2.573 19.644 1.00 72.06 199 SER A O 1
ATOM 1468 N N . ASN A 1 200 ? -17.135 -4.258 18.217 1.00 79.50 200 ASN A N 1
ATOM 1469 C CA . ASN A 1 200 ? -16.412 -5.233 19.040 1.00 79.50 200 ASN A CA 1
ATOM 1470 C C . ASN A 1 200 ? -14.893 -5.137 18.833 1.00 79.50 200 ASN A C 1
ATOM 1472 O O . ASN A 1 200 ? -14.128 -5.667 19.639 1.00 79.50 200 ASN A O 1
ATOM 1476 N N . TYR A 1 201 ? -14.460 -4.450 17.772 1.00 86.75 201 TYR A N 1
ATOM 1477 C CA . TYR A 1 201 ? -13.069 -4.399 17.345 1.00 86.75 201 TYR A CA 1
ATOM 1478 C C . TYR A 1 201 ? -12.572 -2.970 17.118 1.00 86.75 201 TYR A C 1
ATOM 1480 O O . TYR A 1 201 ? -13.337 -2.047 16.814 1.00 86.75 201 TYR A O 1
ATOM 1488 N N . ASN A 1 202 ? -11.264 -2.818 17.295 1.00 89.50 202 ASN A N 1
ATOM 1489 C CA . ASN A 1 202 ? -10.468 -1.695 16.826 1.00 89.50 202 ASN A CA 1
ATOM 1490 C C . ASN A 1 202 ? -9.597 -2.156 15.658 1.00 89.50 202 ASN A C 1
ATOM 1492 O O . ASN A 1 202 ? -9.082 -3.276 15.697 1.00 89.50 202 ASN A O 1
ATOM 1496 N N . HIS A 1 203 ? -9.395 -1.284 14.677 1.00 92.38 203 HIS A N 1
ATOM 1497 C CA . HIS A 1 203 ? -8.652 -1.583 13.460 1.00 92.38 203 HIS A CA 1
ATOM 1498 C C . HIS A 1 203 ? -7.449 -0.662 13.301 1.00 92.38 203 HIS A C 1
ATOM 1500 O O . HIS A 1 203 ? -7.566 0.560 13.422 1.00 92.38 203 HIS A O 1
ATOM 1506 N N . GLU A 1 204 ? -6.308 -1.260 12.987 1.00 95.81 204 GLU A N 1
ATOM 1507 C CA . GLU A 1 204 ? -5.083 -0.561 12.608 1.00 95.81 204 GLU A CA 1
ATOM 1508 C C . GLU A 1 204 ? -4.636 -1.046 11.229 1.00 95.81 204 GLU A C 1
ATOM 1510 O O . GLU A 1 204 ? -4.818 -2.215 10.884 1.00 95.81 204 GLU A O 1
ATOM 1515 N N . TYR A 1 205 ? -4.066 -0.142 10.437 1.00 98.06 205 TYR A N 1
ATOM 1516 C CA . TYR A 1 205 ? -3.727 -0.376 9.040 1.00 98.06 205 TYR A CA 1
ATOM 1517 C C . TYR A 1 205 ? -2.243 -0.109 8.811 1.00 98.06 205 TYR A C 1
ATOM 1519 O O . TYR A 1 205 ? -1.751 0.982 9.113 1.00 98.06 205 TYR A O 1
ATOM 1527 N N . THR A 1 206 ? -1.552 -1.079 8.224 1.00 98.44 206 THR A N 1
ATOM 1528 C CA . THR A 1 206 ? -0.175 -0.922 7.751 1.00 98.44 206 THR A CA 1
ATOM 1529 C C . THR A 1 206 ? -0.184 -0.844 6.234 1.00 98.44 206 THR A C 1
ATOM 1531 O O . THR A 1 206 ? -0.631 -1.774 5.565 1.00 98.44 206 THR A O 1
ATOM 1534 N N . VAL A 1 207 ? 0.289 0.280 5.700 1.00 98.44 207 VAL A N 1
ATOM 1535 C CA . VAL A 1 207 ? 0.447 0.530 4.269 1.00 98.44 207 VAL A CA 1
ATOM 1536 C C . VAL A 1 207 ? 1.911 0.324 3.895 1.00 98.44 207 VAL A C 1
ATOM 1538 O O . VAL A 1 207 ? 2.789 1.046 4.380 1.00 98.44 207 VAL A O 1
ATOM 1541 N N . SER A 1 208 ? 2.163 -0.627 3.004 1.00 98.31 208 SER A N 1
ATOM 1542 C CA . SER A 1 208 ? 3.496 -0.964 2.506 1.00 98.31 208 SER A CA 1
ATOM 1543 C C . SER A 1 208 ? 3.563 -0.755 0.999 1.00 98.31 208 SER A C 1
ATOM 1545 O O . SER A 1 208 ? 2.638 -1.106 0.266 1.00 98.31 208 SER A O 1
ATOM 1547 N N . VAL A 1 209 ? 4.659 -0.161 0.531 1.00 97.44 209 VAL A N 1
ATOM 1548 C CA . VAL A 1 209 ? 4.906 0.108 -0.887 1.00 97.44 209 VAL A CA 1
ATOM 1549 C C . VAL A 1 209 ? 6.253 -0.477 -1.279 1.00 97.44 209 VAL A C 1
ATOM 1551 O O . VAL A 1 209 ? 7.294 -0.006 -0.816 1.00 97.44 209 VAL A O 1
ATOM 1554 N N . SER A 1 210 ? 6.211 -1.462 -2.171 1.00 95.44 210 SER A N 1
ATOM 1555 C CA . SER A 1 210 ? 7.387 -2.118 -2.732 1.00 95.44 210 SER A CA 1
ATOM 1556 C C . SER A 1 210 ? 7.538 -1.789 -4.212 1.00 95.44 210 SER A C 1
ATOM 1558 O O . SER A 1 210 ? 6.549 -1.620 -4.935 1.00 95.44 210 SER A O 1
ATOM 1560 N N . THR A 1 211 ? 8.782 -1.687 -4.671 1.00 91.88 211 THR A N 1
ATOM 1561 C CA . THR A 1 211 ? 9.114 -1.446 -6.076 1.00 91.88 211 THR A CA 1
ATOM 1562 C C . THR A 1 211 ? 10.116 -2.474 -6.572 1.00 91.88 211 THR A C 1
ATOM 1564 O O . THR A 1 211 ? 11.071 -2.798 -5.871 1.00 91.88 211 THR A O 1
ATOM 1567 N N . TYR A 1 212 ? 9.915 -2.964 -7.793 1.00 87.62 212 TYR A N 1
ATOM 1568 C CA . TYR A 1 212 ? 10.813 -3.907 -8.448 1.00 87.62 212 TYR A CA 1
ATOM 1569 C C . TYR A 1 212 ? 11.008 -3.504 -9.906 1.00 87.62 212 TYR A C 1
ATOM 1571 O O . TYR A 1 212 ? 10.048 -3.406 -10.668 1.00 87.62 212 TYR A O 1
ATOM 1579 N N . THR A 1 213 ? 12.253 -3.245 -10.299 1.00 85.19 213 THR A N 1
ATOM 1580 C CA . THR A 1 213 ? 12.579 -2.909 -11.690 1.00 85.19 213 THR A CA 1
ATOM 1581 C C . THR A 1 213 ? 13.032 -4.161 -12.409 1.00 85.19 213 THR A C 1
ATOM 1583 O O . THR A 1 213 ? 13.934 -4.842 -11.932 1.00 85.19 213 THR A O 1
ATOM 1586 N N . LYS A 1 214 ? 12.446 -4.434 -13.570 1.00 77.88 214 LYS A N 1
ATOM 1587 C CA . LYS A 1 214 ? 12.838 -5.557 -14.412 1.00 77.88 214 LYS A CA 1
ATOM 1588 C C . LYS A 1 214 ? 13.198 -5.086 -15.808 1.00 77.88 214 LYS A C 1
ATOM 1590 O O . LYS A 1 214 ? 12.469 -4.275 -16.395 1.00 77.88 214 LYS A O 1
ATOM 1595 N N . THR A 1 215 ? 14.296 -5.604 -16.343 1.00 73.69 215 THR A N 1
ATOM 1596 C CA . THR A 1 215 ? 14.632 -5.411 -17.755 1.00 73.69 215 THR A CA 1
ATOM 1597 C C . THR A 1 215 ? 13.873 -6.445 -18.569 1.00 73.69 215 THR A C 1
ATOM 1599 O O . THR A 1 215 ? 13.929 -7.637 -18.286 1.00 73.69 215 THR A O 1
ATOM 1602 N N . VAL A 1 216 ? 13.110 -6.001 -19.568 1.00 64.19 216 VAL A N 1
ATOM 1603 C CA . VAL A 1 216 ? 12.240 -6.901 -20.327 1.00 64.19 216 VAL A CA 1
ATOM 1604 C C . VAL A 1 216 ? 12.848 -7.142 -21.702 1.00 64.19 216 VAL A C 1
ATOM 1606 O O . VAL A 1 216 ? 12.802 -6.303 -22.603 1.00 64.19 216 VAL A O 1
ATOM 1609 N N . ASN A 1 217 ? 13.454 -8.317 -21.859 1.00 53.34 217 ASN A N 1
ATOM 1610 C CA . ASN A 1 217 ? 14.088 -8.725 -23.105 1.00 53.34 217 ASN A CA 1
ATOM 1611 C C . ASN A 1 217 ? 13.034 -8.854 -24.212 1.00 53.34 217 ASN A C 1
ATOM 1613 O O . ASN A 1 217 ? 12.245 -9.802 -24.237 1.00 53.34 217 ASN A O 1
ATOM 1617 N N . SER A 1 218 ? 13.028 -7.932 -25.180 1.00 48.78 218 SER A N 1
ATOM 1618 C CA . SER A 1 218 ? 12.248 -8.133 -26.402 1.00 48.78 218 SER A CA 1
ATOM 1619 C C . SER A 1 218 ? 12.875 -9.301 -27.166 1.00 48.78 218 SER A C 1
ATOM 1621 O O . SER A 1 218 ? 13.947 -9.158 -27.756 1.00 48.78 218 SER A O 1
ATOM 1623 N N . VAL A 1 219 ? 12.268 -10.490 -27.120 1.00 43.56 219 VAL A N 1
ATOM 1624 C CA . VAL A 1 219 ? 12.828 -11.645 -27.829 1.00 43.56 219 VAL A CA 1
ATOM 1625 C C . VAL A 1 219 ? 12.847 -11.321 -29.322 1.00 43.56 219 VAL A C 1
ATOM 1627 O O . VAL A 1 219 ? 11.810 -11.071 -29.935 1.00 43.56 219 VAL A O 1
ATOM 1630 N N . GLY A 1 220 ? 14.057 -11.288 -29.884 1.00 40.09 220 GLY A N 1
ATOM 1631 C CA . GLY A 1 220 ? 14.360 -10.892 -31.253 1.00 40.09 220 GLY A CA 1
ATOM 1632 C C . GLY A 1 220 ? 13.380 -11.446 -32.287 1.00 40.09 220 GLY A C 1
ATOM 1633 O O . GLY A 1 220 ? 13.424 -12.609 -32.677 1.00 40.09 220 GLY A O 1
ATOM 1634 N N . GLY A 1 221 ? 12.527 -10.557 -32.773 1.00 35.09 221 GLY A N 1
ATOM 1635 C CA . GLY A 1 221 ? 11.548 -10.801 -33.817 1.00 35.09 221 GLY A CA 1
ATOM 1636 C C . GLY A 1 221 ? 10.777 -9.512 -33.987 1.00 35.09 221 GLY A C 1
ATOM 1637 O O . GLY A 1 221 ? 9.807 -9.292 -33.277 1.00 35.09 221 GLY A O 1
ATOM 1638 N N . GLY A 1 222 ? 11.296 -8.632 -34.849 1.00 35.06 222 GLY A N 1
ATOM 1639 C CA . GLY A 1 222 ? 10.840 -7.253 -34.989 1.00 35.06 222 GLY A CA 1
ATOM 1640 C C . GLY A 1 222 ? 9.333 -7.109 -34.827 1.00 35.06 222 GLY A C 1
ATOM 1641 O O . GLY A 1 222 ? 8.565 -7.786 -35.511 1.00 35.06 222 GLY A O 1
ATOM 1642 N N . ILE A 1 223 ? 8.944 -6.204 -33.931 1.00 39.59 223 ILE A N 1
ATOM 1643 C CA . ILE A 1 223 ? 7.583 -5.696 -33.822 1.00 39.59 223 ILE A CA 1
ATOM 1644 C C . ILE A 1 223 ? 7.141 -5.327 -35.240 1.00 39.59 223 ILE A C 1
ATOM 1646 O O . ILE A 1 223 ? 7.622 -4.354 -35.832 1.00 39.59 223 ILE A O 1
ATOM 1650 N N . ILE A 1 224 ? 6.268 -6.141 -35.834 1.00 39.50 224 ILE A N 1
ATOM 1651 C CA . ILE A 1 224 ? 5.597 -5.772 -37.075 1.00 39.50 224 ILE A CA 1
ATOM 1652 C C . ILE A 1 224 ? 4.631 -4.658 -36.692 1.00 39.50 224 ILE A C 1
ATOM 1654 O O . ILE A 1 224 ? 3.500 -4.914 -36.296 1.00 39.50 224 ILE A O 1
ATOM 1658 N N . GLY A 1 225 ? 5.098 -3.417 -36.798 1.00 36.59 225 GLY A N 1
ATOM 1659 C CA . GLY A 1 225 ? 4.248 -2.245 -36.643 1.00 36.59 225 GLY A CA 1
ATOM 1660 C C . GLY A 1 225 ? 4.913 -1.093 -35.910 1.00 36.59 225 GLY A C 1
ATOM 1661 O O . GLY A 1 225 ? 4.644 -0.866 -34.744 1.00 36.59 225 GLY A O 1
ATOM 1662 N N . THR A 1 226 ? 5.704 -0.323 -36.659 1.00 37.75 226 THR A N 1
ATOM 1663 C CA . THR A 1 226 ? 5.940 1.119 -36.453 1.00 37.75 226 THR A CA 1
ATOM 1664 C C . THR A 1 226 ? 6.551 1.572 -35.123 1.00 37.75 226 THR A C 1
ATOM 1666 O O . THR A 1 226 ? 5.845 1.963 -34.204 1.00 37.75 226 THR A O 1
ATOM 1669 N N . GLY A 1 227 ? 7.877 1.713 -35.109 1.00 38.78 227 GLY A N 1
ATOM 1670 C CA . GLY A 1 227 ? 8.590 2.568 -34.156 1.00 38.78 227 GLY A CA 1
ATOM 1671 C C . GLY A 1 227 ? 9.880 1.927 -33.678 1.00 38.78 227 GLY A C 1
ATOM 1672 O O . GLY A 1 227 ? 9.917 0.727 -33.442 1.00 38.78 227 GLY A O 1
ATOM 1673 N N . ALA A 1 228 ? 10.953 2.710 -33.586 1.00 39.06 228 ALA A N 1
ATOM 1674 C CA . ALA A 1 228 ? 12.194 2.264 -32.970 1.00 39.06 228 ALA A CA 1
ATOM 1675 C C . ALA A 1 228 ? 11.909 1.885 -31.508 1.00 39.06 228 ALA A C 1
ATOM 1677 O O . ALA A 1 228 ? 11.671 2.765 -30.685 1.00 39.06 228 ALA A O 1
ATOM 1678 N N . VAL A 1 229 ? 11.882 0.588 -31.208 1.00 47.50 229 VAL A N 1
ATOM 1679 C CA . VAL A 1 229 ? 11.949 0.100 -29.831 1.00 47.50 229 VAL A CA 1
ATOM 1680 C C . VAL A 1 229 ? 13.359 0.360 -29.321 1.00 47.50 229 VAL A C 1
ATOM 1682 O O . VAL A 1 229 ? 14.327 0.117 -30.044 1.00 47.50 229 VAL A O 1
ATOM 1685 N N . ALA A 1 230 ? 13.464 0.918 -28.116 1.00 46.06 230 ALA A N 1
ATOM 1686 C CA . ALA A 1 230 ? 14.731 0.972 -27.402 1.00 46.06 230 ALA A CA 1
ATOM 1687 C C . ALA A 1 230 ? 15.293 -0.456 -27.295 1.00 46.06 230 ALA A C 1
ATOM 1689 O O . ALA A 1 230 ? 14.514 -1.389 -27.092 1.00 46.06 230 ALA A O 1
ATOM 1690 N N . GLU A 1 231 ? 16.608 -0.623 -27.471 1.00 45.50 231 GLU A N 1
ATOM 1691 C CA . GLU A 1 231 ? 17.275 -1.836 -26.985 1.00 45.50 231 GLU A CA 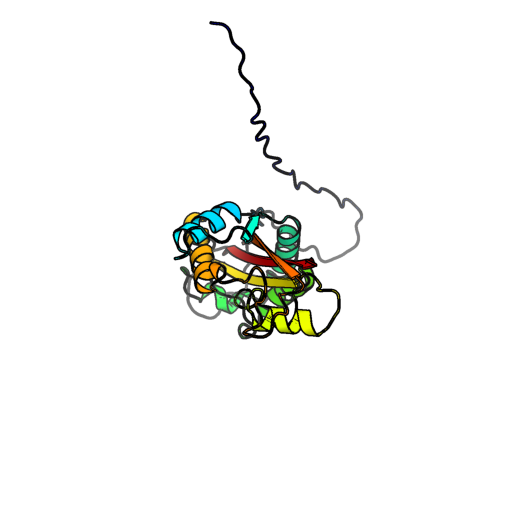1
ATOM 1692 C C . GLU A 1 231 ? 16.978 -1.895 -25.478 1.00 45.50 231 GLU A C 1
ATOM 1694 O O . GLU A 1 231 ? 17.295 -0.950 -24.758 1.00 45.50 231 GLU A O 1
ATOM 1699 N N . ASP A 1 232 ? 16.250 -2.932 -25.063 1.00 53.84 232 ASP A N 1
ATOM 1700 C CA . ASP A 1 232 ? 15.973 -3.302 -23.670 1.00 53.84 232 ASP A CA 1
ATOM 1701 C C . ASP A 1 232 ? 15.164 -2.271 -22.847 1.00 53.84 232 ASP A C 1
ATOM 1703 O O . ASP A 1 232 ? 15.702 -1.561 -21.993 1.00 53.84 232 ASP A O 1
ATOM 1707 N N . PRO A 1 233 ? 13.836 -2.155 -23.066 1.00 62.66 233 PRO A N 1
ATOM 1708 C CA . PRO A 1 233 ? 12.999 -1.365 -22.171 1.00 62.66 233 PRO A CA 1
ATOM 1709 C C . PRO A 1 233 ? 12.981 -1.989 -20.766 1.00 62.66 233 PRO A C 1
ATOM 1711 O O . PRO A 1 233 ? 12.921 -3.206 -20.617 1.00 62.66 233 PRO A O 1
ATOM 1714 N N . SER A 1 234 ? 12.991 -1.154 -19.726 1.00 73.38 234 SER A N 1
ATOM 1715 C CA . SER A 1 234 ? 12.793 -1.589 -18.340 1.00 73.38 234 SER A CA 1
ATOM 1716 C C . SER A 1 234 ? 11.471 -1.072 -17.779 1.00 73.38 234 SER A C 1
ATOM 1718 O O . SER A 1 234 ? 11.023 0.041 -18.078 1.00 73.38 234 SER A O 1
ATOM 1720 N N . VAL A 1 235 ? 10.823 -1.913 -16.978 1.00 78.25 235 VAL A N 1
ATOM 1721 C CA . VAL A 1 235 ? 9.526 -1.649 -16.350 1.00 78.25 235 VAL A CA 1
ATOM 1722 C C . VAL A 1 235 ? 9.708 -1.683 -14.841 1.00 78.25 235 VAL A C 1
ATOM 1724 O O . VAL A 1 235 ? 10.413 -2.538 -14.310 1.00 78.25 235 VAL A O 1
ATOM 1727 N N . VAL A 1 236 ? 9.067 -0.747 -14.151 1.00 84.19 236 VAL A N 1
ATOM 1728 C CA . VAL A 1 236 ? 8.993 -0.711 -12.693 1.00 84.19 236 VAL A CA 1
ATOM 1729 C C . VAL A 1 236 ? 7.636 -1.256 -12.279 1.00 84.19 236 VAL A C 1
ATOM 1731 O O . VAL A 1 236 ? 6.601 -0.648 -12.556 1.00 84.19 236 VAL A O 1
ATOM 1734 N N . PHE A 1 237 ? 7.637 -2.401 -11.614 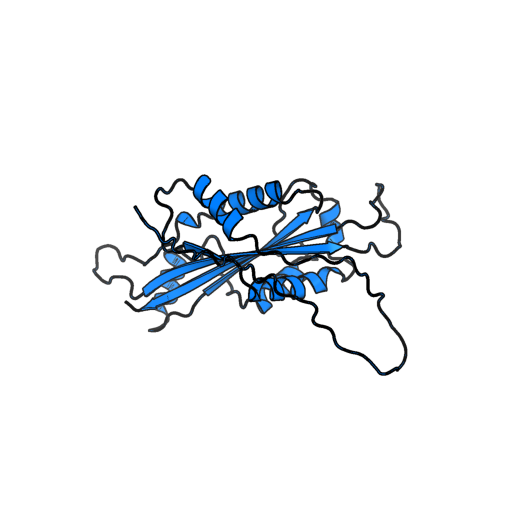1.00 87.25 237 PHE A N 1
ATOM 1735 C CA . PHE A 1 237 ? 6.480 -2.925 -10.908 1.00 87.25 237 PHE A CA 1
ATOM 1736 C C . PHE A 1 237 ? 6.384 -2.245 -9.548 1.00 87.25 237 PHE A C 1
ATOM 1738 O O . PHE A 1 237 ? 7.389 -2.071 -8.858 1.00 87.25 237 PHE A O 1
ATOM 1745 N N . VAL A 1 238 ? 5.175 -1.852 -9.168 1.00 91.56 238 VAL A N 1
ATOM 1746 C CA . VAL A 1 238 ? 4.893 -1.245 -7.868 1.00 91.56 238 VAL A CA 1
ATOM 1747 C C . VAL A 1 238 ? 3.766 -2.020 -7.215 1.00 91.56 238 VAL A C 1
ATOM 1749 O O . VAL A 1 238 ? 2.672 -2.083 -7.774 1.00 91.56 238 VAL A O 1
ATOM 1752 N N . ALA A 1 239 ? 4.014 -2.574 -6.035 1.00 94.75 239 ALA A N 1
ATOM 1753 C CA . ALA A 1 239 ? 2.977 -3.164 -5.203 1.00 94.75 239 ALA A CA 1
ATOM 1754 C C . ALA A 1 239 ? 2.644 -2.218 -4.053 1.00 94.75 239 ALA A C 1
ATOM 1756 O O . ALA A 1 239 ? 3.534 -1.751 -3.343 1.00 94.75 239 ALA A O 1
ATOM 1757 N N . VAL A 1 240 ? 1.354 -1.958 -3.868 1.00 97.44 240 VAL A N 1
ATOM 1758 C CA . VAL A 1 240 ? 0.820 -1.247 -2.708 1.00 97.44 240 VAL A CA 1
ATOM 1759 C C . VAL A 1 240 ? -0.049 -2.227 -1.938 1.00 97.44 240 VAL A C 1
ATOM 1761 O O . VAL A 1 240 ? -1.034 -2.724 -2.482 1.00 97.44 240 VAL A O 1
ATOM 1764 N N . GLN A 1 241 ? 0.321 -2.513 -0.695 1.00 97.81 241 GLN A N 1
ATOM 1765 C CA . GLN A 1 241 ? -0.393 -3.420 0.198 1.00 97.81 241 GLN A CA 1
ATOM 1766 C C . GLN A 1 241 ? -0.951 -2.643 1.387 1.00 97.81 241 GLN A C 1
ATOM 1768 O O . GLN A 1 241 ? -0.274 -1.777 1.944 1.00 97.81 241 GLN A O 1
ATOM 1773 N N . VAL A 1 242 ? -2.170 -2.981 1.795 1.00 98.19 242 VAL A N 1
ATOM 1774 C CA . VAL A 1 242 ? -2.767 -2.540 3.054 1.00 98.19 242 VAL A CA 1
ATOM 1775 C C . VAL A 1 242 ? -3.140 -3.775 3.860 1.00 98.19 242 VAL A C 1
ATOM 1777 O O . VAL A 1 242 ? -3.970 -4.573 3.425 1.00 98.19 242 VAL A O 1
ATOM 1780 N N . VAL A 1 243 ? -2.541 -3.915 5.040 1.00 97.69 243 VAL A N 1
ATOM 1781 C CA . VAL A 1 243 ? -2.887 -4.956 6.013 1.00 97.69 243 VAL A CA 1
ATOM 1782 C C . VAL A 1 243 ? -3.707 -4.319 7.124 1.00 97.69 243 VAL A C 1
ATOM 1784 O O . VAL A 1 243 ? -3.221 -3.422 7.814 1.00 97.69 243 VAL A O 1
ATOM 1787 N N . ARG A 1 244 ? -4.947 -4.776 7.303 1.00 95.62 244 ARG A N 1
ATOM 1788 C CA . ARG A 1 244 ? -5.801 -4.408 8.435 1.00 95.62 244 ARG A CA 1
ATOM 1789 C C . ARG A 1 244 ? -5.652 -5.449 9.530 1.00 95.62 244 ARG A C 1
ATOM 1791 O O . ARG A 1 244 ? -6.041 -6.597 9.334 1.00 95.62 244 ARG A O 1
ATOM 1798 N N . THR A 1 245 ? -5.226 -5.008 10.705 1.00 94.19 245 THR A N 1
ATOM 1799 C CA . THR A 1 245 ? -5.251 -5.818 11.925 1.00 94.19 245 THR A CA 1
ATOM 1800 C C . THR A 1 245 ? -6.451 -5.460 12.789 1.00 94.19 245 THR A C 1
ATOM 1802 O O . THR A 1 245 ? -6.817 -4.285 12.884 1.00 94.19 245 THR A O 1
ATOM 1805 N N . SER A 1 246 ? -7.096 -6.457 13.400 1.00 90.50 246 SER A N 1
ATOM 1806 C CA . SER A 1 246 ? -8.303 -6.241 14.216 1.00 90.50 246 SER A CA 1
ATOM 1807 C C . SER A 1 246 ? -8.124 -6.746 15.646 1.00 90.50 246 SER A C 1
ATOM 1809 O O . SER A 1 246 ? -7.897 -7.928 15.888 1.00 90.50 246 SER A O 1
ATOM 1811 N N . THR A 1 247 ? -8.271 -5.855 16.628 1.00 88.25 247 THR A N 1
ATOM 1812 C CA . THR A 1 247 ? -8.138 -6.187 18.055 1.00 88.25 247 THR A CA 1
ATOM 1813 C C . THR A 1 247 ? -9.478 -6.062 18.762 1.00 88.25 247 THR A C 1
ATOM 1815 O O . THR A 1 247 ? -10.105 -5.005 18.720 1.00 88.25 247 THR A O 1
ATOM 1818 N N . HIS A 1 248 ? -9.908 -7.131 19.438 1.00 84.19 248 HIS A N 1
ATOM 1819 C CA . HIS A 1 248 ? -11.129 -7.114 20.246 1.00 84.19 248 HIS A CA 1
ATOM 1820 C C . HIS A 1 248 ? -11.002 -6.107 21.403 1.00 84.19 248 HIS A C 1
ATOM 1822 O O . HIS A 1 248 ? -9.968 -6.074 22.077 1.00 84.19 248 HIS A O 1
ATOM 1828 N N . GLN A 1 249 ? -12.047 -5.305 21.631 1.00 73.81 249 GLN A N 1
ATOM 1829 C CA . GLN A 1 249 ? -12.111 -4.306 22.709 1.00 73.81 249 GLN A CA 1
ATOM 1830 C C . GLN A 1 249 ? -12.223 -4.918 24.114 1.00 73.81 249 GLN A C 1
ATOM 1832 O O . GLN A 1 249 ? -12.757 -6.045 24.251 1.00 73.81 249 GLN A O 1
#